Protein 6MWD (pdb70)

Radius of gyration: 25.95 Å; Cα contacts (8 Å, |Δi|>4): 154; chains: 1; bounding box: 56×49×72 Å

B-factor: mean 91.63, std 30.52, range [30.0, 208.29]

Nearest PDB structures (foldseek):
  6mwg-assembly1_B  TM=1.003E+00  e=2.400E-28  Aliarcobacter butzleri RM4018
  6mwd-assembly1_B  TM=1.004E+00  e=4.257E-28  Aliarcobacter butzleri RM4018
  5vb2-assembly1_A  TM=9.986E-01  e=3.286E-26  Aliarcobacter butzleri
  8diz-assembly1_A  TM=9.932E-01  e=4.951E-24  Aliarcobacter butzleri RM4018
  8ha2-assembly1_A  TM=9.863E-01  e=4.456E-23  Aliarcobacter butzleri

Structure (mmCIF, N/CA/C/O backbone):
data_6MWD
#
_entry.id   6MWD
#
_cell.length_a   124.495
_cell.length_b   124.495
_cell.length_c   189.669
_cell.angle_alpha   90.00
_cell.angle_beta   90.00
_cell.angle_gamma   90.00
#
_symmetry.space_group_name_H-M   'I 4 2 2'
#
loop_
_entity.id
_entity.type
_entity.pdbx_description
1 polymer 'Ion transport protein'
2 non-polymer 1,2-DIMYRISTOYL-SN-GLYCERO-3-PHOSPHOCHOLINE
3 non-polymer 'ACETATE ION'
4 non-polymer 'SULFATE ION'
5 non-polymer 3-[(3-CHOLAMIDOPROPYL)DIMETHYLAMMONIO]-1-PROPANESULFONATE
6 water water
#
loop_
_atom_site.group_PDB
_atom_site.id
_atom_site.type_symbol
_atom_site.label_atom_id
_atom_site.label_alt_id
_atom_site.label_comp_id
_atom_site.label_asym_id
_atom_site.label_entity_id
_atom_site.label_seq_id
_atom_site.pdbx_PDB_ins_code
_atom_site.Cartn_x
_atom_site.Cartn_y
_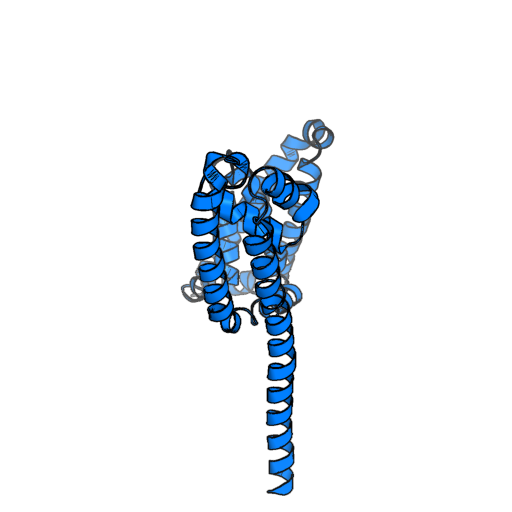atom_site.Cartn_z
_atom_site.occupancy
_atom_site.B_iso_or_equiv
_atom_site.auth_seq_id
_atom_site.auth_comp_id
_atom_site.auth_asym_id
_atom_site.auth_atom_id
_atom_site.pdbx_PDB_model_num
ATOM 1 N N . SER A 1 17 ? -87.755 -12.944 -48.134 1.00 179.04 1999 SER B N 1
ATOM 2 C CA . SER A 1 17 ? -87.430 -14.347 -47.902 1.00 164.36 1999 SER B CA 1
ATOM 3 C C . SER A 1 17 ? -88.689 -15.202 -47.820 1.00 158.08 1999 SER B C 1
ATOM 4 O O . SER A 1 17 ? -88.622 -16.388 -47.503 1.00 150.38 1999 SER B O 1
ATOM 7 N N . HIS A 1 18 ? -89.842 -14.587 -48.092 1.00 164.86 2000 HIS B N 1
ATOM 8 C CA . HIS A 1 18 ? -91.086 -15.345 -48.182 1.00 154.77 2000 HIS B CA 1
ATOM 9 C C . HIS A 1 18 ? -91.126 -16.173 -49.463 1.00 143.70 2000 HIS B C 1
ATOM 10 O O . HIS A 1 18 ? -91.169 -17.409 -49.424 1.00 133.13 2000 HIS B O 1
ATOM 17 N N . MET A 1 19 ? -91.118 -15.499 -50.616 1.00 138.63 2001 MET B N 1
ATOM 18 C CA . MET A 1 19 ? -91.106 -16.210 -51.888 1.00 135.56 2001 MET B CA 1
ATOM 19 C C . MET A 1 19 ? -90.027 -17.281 -51.914 1.00 128.01 2001 MET B C 1
ATOM 20 O O . MET A 1 19 ? -90.197 -18.325 -52.556 1.00 116.21 2001 MET B O 1
ATOM 22 N N . TYR A 1 20 ? -88.916 -17.049 -51.214 1.00 126.41 2002 TYR B N 1
ATOM 23 C CA . TYR A 1 20 ? -87.865 -18.057 -51.142 1.00 111.15 2002 TYR B CA 1
ATOM 24 C C . TYR A 1 20 ? -88.393 -19.352 -50.542 1.00 110.98 2002 TYR B C 1
ATOM 25 O O . TYR A 1 20 ? -88.293 -20.421 -51.153 1.00 117.63 2002 TYR B O 1
ATOM 34 N N . LEU A 1 21 ? -88.957 -19.279 -49.335 1.00 111.44 2003 LEU B N 1
ATOM 35 C CA . LEU A 1 21 ? -89.543 -20.478 -48.752 1.00 108.45 2003 LEU B CA 1
ATOM 36 C C . LEU A 1 21 ? -90.664 -21.015 -49.626 1.00 108.42 2003 LEU B C 1
ATOM 37 O O . LEU A 1 21 ? -90.880 -22.232 -49.687 1.00 107.85 2003 LEU B O 1
ATOM 42 N N . ARG A 1 22 ? -91.333 -20.122 -50.317 1.00 106.82 2004 ARG B N 1
ATOM 43 C CA . ARG A 1 22 ? -92.403 -20.597 -51.127 1.00 103.55 2004 ARG B CA 1
ATOM 44 C C . ARG A 1 22 ? -91.847 -21.487 -52.189 1.00 95.76 2004 ARG B C 1
ATOM 45 O O . ARG A 1 22 ? -92.293 -22.599 -52.352 1.00 106.15 2004 ARG B O 1
ATOM 47 N N . ILE A 1 23 ? -90.818 -21.019 -52.869 1.00 98.09 2005 ILE B N 1
ATOM 48 C CA . ILE A 1 23 ? -90.252 -21.823 -53.923 1.00 109.52 2005 ILE B CA 1
ATOM 49 C C . ILE A 1 23 ? -89.568 -23.053 -53.399 1.00 104.09 2005 ILE B C 1
ATOM 50 O O . ILE A 1 23 ? -89.749 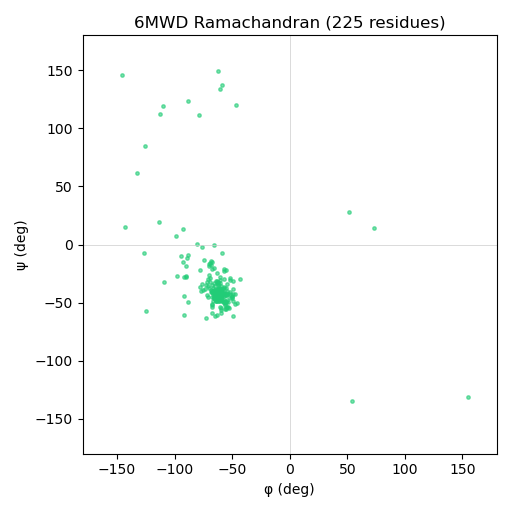-24.124 -53.926 1.00 104.50 2005 ILE B O 1
ATOM 55 N N . THR A 1 24 ? -88.881 -22.894 -52.288 1.00 98.16 2006 THR B N 1
ATOM 56 C CA . THR A 1 24 ? -88.137 -23.955 -51.702 1.00 96.53 2006 THR B CA 1
ATOM 57 C C . THR A 1 24 ? -89.041 -25.070 -51.359 1.00 100.85 2006 THR B C 1
ATOM 58 O O . THR A 1 24 ? -88.692 -26.208 -51.496 1.00 90.99 2006 THR B O 1
ATOM 62 N N . ASN A 1 25 ? -90.219 -24.759 -50.895 1.00 86.73 2007 ASN B N 1
ATOM 63 C CA . ASN A 1 25 ? -91.118 -25.854 -50.554 1.00 94.03 2007 ASN B CA 1
ATOM 64 C C . ASN A 1 25 ? -91.593 -26.597 -51.790 1.00 101.91 2007 ASN B C 1
ATOM 65 O O . ASN A 1 25 ? -91.835 -27.808 -51.726 1.00 95.18 2007 ASN B O 1
ATOM 70 N N . ILE A 1 26 ? -91.732 -25.893 -52.912 1.00 108.17 2008 ILE B N 1
ATOM 71 C CA . ILE A 1 26 ? -91.956 -26.562 -54.190 1.00 109.77 2008 ILE B CA 1
ATOM 72 C C . ILE A 1 26 ? -90.736 -27.392 -54.573 1.00 99.77 2008 ILE B C 1
ATOM 73 O O . ILE A 1 26 ? -90.809 -28.620 -54.697 1.00 91.75 2008 ILE B O 1
ATOM 78 N N . VAL A 1 27 ? -89.592 -26.726 -54.750 1.00 96.57 2009 VAL B N 1
ATOM 79 C CA . VAL A 1 27 ? -88.386 -27.389 -55.246 1.00 101.42 2009 VAL B CA 1
ATOM 80 C C . VAL A 1 27 ? -88.023 -28.602 -54.404 1.00 98.40 2009 VAL B C 1
ATOM 81 O O . VAL A 1 27 ? -87.503 -29.593 -54.925 1.00 92.25 2009 VAL B O 1
ATOM 85 N N . GLU A 1 28 ? -88.286 -28.553 -53.103 1.00 96.34 2010 GLU B N 1
ATOM 86 C CA . GLU A 1 28 ? -87.974 -29.664 -52.218 1.00 92.36 2010 GLU B CA 1
ATOM 87 C C . GLU A 1 28 ? -89.111 -30.668 -52.104 1.00 88.70 2010 GLU B C 1
ATOM 88 O O . GLU A 1 28 ? -88.906 -31.758 -51.562 1.00 88.49 2010 GLU B O 1
ATOM 94 N N . SER A 1 29 ? -90.296 -30.330 -52.596 1.00 91.40 2011 SER B N 1
ATOM 95 C CA . SER A 1 29 ? -91.444 -31.203 -52.423 1.00 92.94 2011 SER B CA 1
ATOM 96 C C . SER A 1 29 ? -91.214 -32.543 -53.108 1.00 95.94 2011 SER B C 1
ATOM 97 O O . SER A 1 29 ? -90.513 -32.646 -54.120 1.00 93.13 2011 SER B O 1
ATOM 100 N N . SER A 1 30 ? -91.813 -33.579 -52.527 1.00 93.40 2012 SER B N 1
ATOM 101 C CA . SER A 1 30 ? -91.827 -34.888 -53.158 1.00 87.96 2012 SER B CA 1
ATOM 102 C C . SER A 1 30 ? -92.398 -34.797 -54.564 1.00 99.14 2012 SER B C 1
ATOM 103 O O . SER A 1 30 ? -91.861 -35.388 -55.508 1.00 99.20 2012 SER B O 1
ATOM 106 N N . PHE A 1 31 ? -93.488 -34.044 -54.724 1.00 108.22 2013 PHE B N 1
ATOM 107 C CA . PHE A 1 31 ? -94.157 -33.984 -56.016 1.00 102.45 2013 PHE B CA 1
ATOM 108 C C . PHE A 1 31 ? -93.227 -33.449 -57.099 1.00 98.95 2013 PHE B C 1
ATOM 109 O O . PHE A 1 31 ? -93.176 -33.989 -58.209 1.00 105.86 2013 PHE B O 1
ATOM 111 N N . PHE A 1 32 ? -92.492 -32.381 -56.795 1.00 91.59 2014 PHE B N 1
ATOM 112 C CA . PHE A 1 32 ? -91.626 -31.755 -57.783 1.00 87.49 2014 PHE B CA 1
ATOM 113 C C . PHE A 1 32 ? -90.637 -32.763 -58.349 1.00 92.31 2014 PHE B C 1
ATOM 114 O O . PHE A 1 32 ? -90.572 -32.981 -59.565 1.00 93.70 2014 PHE B O 1
ATOM 122 N N . THR A 1 33 ? -89.870 -33.408 -57.472 1.00 89.36 2015 THR B N 1
ATOM 123 C CA . THR A 1 33 ? -88.938 -34.424 -57.935 1.00 94.79 2015 THR B CA 1
ATOM 124 C C . THR A 1 33 ? -89.658 -35.496 -58.738 1.00 92.74 2015 THR B C 1
ATOM 125 O O . THR A 1 33 ? -89.161 -35.944 -59.780 1.00 89.62 2015 THR B O 1
ATOM 129 N N . LYS A 1 34 ? -90.838 -35.913 -58.276 1.00 91.81 2016 LYS B N 1
ATOM 130 C CA . LYS A 1 34 ? -91.573 -36.954 -58.987 1.00 93.73 2016 LYS B CA 1
ATOM 131 C C . LYS A 1 34 ? -91.961 -36.485 -60.382 1.00 86.44 2016 LYS B C 1
ATOM 132 O O . LYS A 1 34 ? -91.799 -37.223 -61.361 1.00 86.16 2016 LYS B O 1
ATOM 134 N N . PHE A 1 35 ? -92.460 -35.253 -60.493 1.00 81.41 2017 PHE B N 1
ATOM 135 C CA . PHE A 1 35 ? -92.774 -34.686 -61.800 1.00 88.76 2017 PHE B CA 1
ATOM 136 C C . PHE A 1 35 ? -91.566 -34.742 -62.728 1.00 90.74 2017 PHE B C 1
ATOM 137 O O . PHE A 1 35 ? -91.644 -35.267 -63.844 1.00 84.88 2017 PHE B O 1
ATOM 145 N N . ILE A 1 36 ? -90.437 -34.199 -62.275 1.00 84.26 2018 ILE B N 1
ATOM 146 C CA . ILE A 1 36 ? -89.243 -34.148 -63.109 1.00 81.18 2018 ILE B CA 1
ATOM 147 C C . ILE A 1 36 ? -88.883 -35.545 -63.601 1.00 84.11 2018 ILE B C 1
ATOM 148 O O . ILE A 1 36 ? -88.658 -35.766 -64.803 1.00 74.06 2018 ILE B O 1
ATOM 153 N N . ILE A 1 37 ? -88.842 -36.510 -62.681 1.00 79.67 2019 ILE B N 1
ATOM 154 C CA . ILE A 1 37 ? -88.569 -37.891 -63.066 1.00 81.72 2019 ILE B CA 1
ATOM 155 C C . ILE A 1 37 ? -89.568 -38.353 -64.115 1.00 84.40 2019 ILE B C 1
ATOM 156 O O . ILE A 1 37 ? -89.200 -38.939 -65.142 1.00 80.25 2019 ILE B O 1
ATOM 161 N N . TYR A 1 38 ? -90.852 -38.107 -63.858 1.00 80.58 2020 TYR B N 1
ATOM 162 C CA . TYR A 1 38 ? -91.890 -38.439 -64.823 1.00 78.50 2020 TYR B CA 1
ATOM 163 C C . TYR A 1 38 ? -91.539 -37.897 -66.204 1.00 82.86 2020 TYR B C 1
ATOM 164 O O . TYR A 1 38 ? -91.651 -38.605 -67.211 1.00 84.76 2020 TYR B O 1
ATOM 173 N N . LEU A 1 39 ? -91.078 -36.647 -66.265 1.00 82.95 2021 LEU B N 1
ATOM 174 C CA . LEU A 1 39 ? -90.659 -36.086 -67.542 1.00 83.41 2021 LEU B CA 1
ATOM 175 C C . LEU A 1 39 ? -89.454 -36.836 -68.093 1.00 89.78 2021 LEU B C 1
ATOM 176 O O . LEU A 1 39 ? -89.435 -37.218 -69.267 1.00 88.65 2021 LEU B O 1
ATOM 181 N N . ILE A 1 40 ? -88.428 -37.053 -67.264 1.00 83.72 2022 ILE B N 1
ATOM 182 C CA . ILE A 1 40 ? -87.258 -37.802 -67.711 1.00 83.91 2022 ILE B CA 1
ATOM 183 C C . ILE A 1 40 ? -87.697 -39.083 -68.420 1.00 83.54 2022 ILE B C 1
ATOM 184 O O . ILE A 1 40 ? -87.281 -39.367 -69.543 1.00 78.89 2022 ILE B O 1
ATOM 189 N N . VAL A 1 41 ? -88.559 -39.859 -67.768 1.00 87.18 2023 VAL B N 1
ATOM 190 C CA . VAL A 1 41 ? -89.003 -41.117 -68.360 1.00 88.46 2023 VAL B CA 1
ATOM 191 C C . VAL A 1 41 ? -89.797 -40.853 -69.631 1.00 91.48 2023 VAL B C 1
ATOM 192 O O . VAL A 1 41 ? -89.561 -41.486 -70.669 1.00 86.62 2023 VAL B O 1
ATOM 196 N N . LEU A 1 42 ? -90.735 -39.904 -69.584 1.00 82.46 2024 LEU B N 1
ATOM 197 C CA . LEU A 1 42 ? -91.473 -39.536 -70.785 1.00 89.53 2024 LEU B CA 1
ATOM 198 C C . LEU A 1 42 ? -90.526 -39.194 -71.931 1.00 88.05 2024 LEU B C 1
ATOM 199 O O . LEU A 1 42 ? -90.620 -39.757 -73.026 1.00 78.67 2024 LEU B O 1
ATOM 204 N N . ASN A 1 43 ? -89.607 -38.258 -71.690 1.00 82.56 2025 ASN B N 1
ATOM 205 C CA . ASN A 1 43 ? -88.697 -37.829 -72.741 1.00 82.34 2025 ASN B CA 1
ATOM 206 C C . ASN A 1 43 ? -87.809 -38.975 -73.195 1.00 85.25 2025 ASN B C 1
ATOM 207 O O . ASN A 1 43 ? -87.452 -39.059 -74.379 1.00 84.80 2025 ASN B O 1
ATOM 212 N N . GLY A 1 44 ? -87.453 -39.871 -72.279 1.00 77.63 2026 GLY B N 1
ATOM 213 C CA . GLY A 1 44 ? -86.672 -41.030 -72.672 1.00 76.16 2026 GLY B CA 1
ATOM 214 C C . GLY A 1 44 ? -87.408 -41.891 -73.679 1.00 75.94 2026 GLY B C 1
ATOM 215 O O . GLY A 1 44 ? -86.829 -42.343 -74.671 1.00 70.44 2026 GLY B O 1
ATOM 216 N N . ILE A 1 45 ? -88.694 -42.135 -73.440 1.00 71.00 2027 ILE B N 1
ATOM 217 C CA . ILE A 1 45 ? -89.481 -42.854 -74.433 1.00 80.27 2027 ILE B CA 1
ATOM 218 C C . ILE A 1 45 ? -89.479 -42.085 -75.745 1.00 86.91 2027 ILE B C 1
ATOM 219 O O . ILE A 1 45 ? -89.220 -42.638 -76.821 1.00 87.90 2027 ILE B O 1
ATOM 224 N N . THR A 1 46 ? -89.738 -40.786 -75.662 1.00 82.16 2028 THR B N 1
ATOM 225 C CA . THR A 1 46 ? -89.768 -39.939 -76.844 1.00 78.32 2028 THR B CA 1
ATOM 226 C C . THR A 1 46 ? -88.486 -40.050 -77.664 1.00 74.44 2028 THR B C 1
ATOM 227 O O . THR A 1 46 ? -88.527 -40.103 -78.896 1.00 73.06 2028 THR B O 1
ATOM 231 N N . MET A 1 47 ? -87.335 -40.067 -77.005 1.00 74.55 2029 MET B N 1
ATOM 232 C CA . MET A 1 47 ? -86.096 -40.079 -77.765 1.00 73.52 2029 MET B CA 1
ATOM 233 C C . MET A 1 47 ? -85.868 -41.427 -78.439 1.00 77.77 2029 MET B C 1
ATOM 234 O O . MET A 1 47 ? -85.293 -41.483 -79.535 1.00 80.60 2029 MET B O 1
ATOM 239 N N . GLY A 1 48 ? -86.328 -42.512 -77.820 1.00 70.32 2030 GLY B N 1
ATOM 240 C CA . GLY A 1 48 ? -86.372 -43.790 -78.501 1.00 77.11 2030 GLY B CA 1
ATOM 241 C C . GLY A 1 48 ? -87.257 -43.716 -79.732 1.00 75.29 2030 GLY B C 1
ATOM 242 O O . GLY A 1 48 ? -86.829 -44.036 -80.841 1.00 80.61 2030 GLY B O 1
ATOM 243 N N . LEU A 1 49 ? -88.494 -43.262 -79.546 1.00 76.90 2031 LEU B N 1
ATOM 244 C CA . LEU A 1 49 ? -89.423 -43.167 -80.664 1.00 74.43 2031 LEU B CA 1
ATOM 245 C C . LEU A 1 49 ? -88.859 -42.314 -81.798 1.00 75.40 2031 LEU B C 1
ATOM 246 O O . LEU A 1 49 ? -88.959 -42.693 -82.968 1.00 75.40 2031 LEU B O 1
ATOM 251 N N . GLU A 1 50 ? -88.247 -41.169 -81.478 1.00 77.27 2032 GLU B N 1
ATOM 252 C CA . GLU A 1 50 ? -87.671 -40.325 -82.522 1.00 77.51 2032 GLU B CA 1
ATOM 253 C C . GLU A 1 50 ? -86.613 -41.047 -83.331 1.00 78.51 2032 GLU B C 1
ATOM 254 O O . GLU A 1 50 ? -86.113 -40.492 -84.315 1.00 76.97 2032 GLU B O 1
ATOM 260 N N . THR A 1 51 ? -86.246 -42.251 -82.925 1.00 76.47 2033 THR B N 1
ATOM 261 C CA . THR A 1 51 ? -85.239 -43.001 -83.647 1.00 60.31 2033 THR B CA 1
ATOM 262 C C . THR A 1 51 ? -85.814 -43.625 -84.907 1.00 67.35 2033 THR B C 1
ATOM 263 O O . THR A 1 51 ? -85.068 -43.933 -85.840 1.00 65.83 2033 THR B O 1
ATOM 267 N N . SER A 1 52 ? -87.127 -43.804 -84.957 1.00 73.90 2034 SER B N 1
ATOM 268 C CA . SER A 1 52 ? -87.774 -44.409 -86.107 1.00 75.15 2034 SER B CA 1
ATOM 269 C C . SER A 1 52 ? -88.116 -43.321 -87.118 1.00 81.25 2034 SER B C 1
ATOM 270 O O . SER A 1 52 ? -88.820 -42.358 -86.783 1.00 81.42 2034 SER B O 1
ATOM 273 N N . LYS A 1 53 ? -87.615 -43.470 -88.353 1.00 80.66 2035 LYS B N 1
ATOM 274 C CA . LYS A 1 53 ? -88.018 -42.550 -89.414 1.00 87.77 2035 LYS B CA 1
ATOM 275 C C . LYS A 1 53 ? -89.521 -42.613 -89.635 1.00 82.39 2035 LYS B C 1
ATOM 276 O O . LYS A 1 53 ? -90.178 -41.578 -89.777 1.00 85.52 2035 LYS B O 1
ATOM 278 N N . THR A 1 54 ? -90.084 -43.822 -89.651 1.00 84.44 2036 THR B N 1
ATOM 279 C CA . THR A 1 54 ? -91.533 -43.966 -89.697 1.00 93.53 2036 THR B CA 1
ATOM 280 C C . THR A 1 54 ? -92.181 -43.089 -88.637 1.00 92.67 2036 THR B C 1
ATOM 281 O O . THR A 1 54 ? -92.943 -42.166 -88.947 1.00 94.16 2036 THR B O 1
ATOM 285 N N . PHE A 1 55 ? -91.863 -43.352 -87.369 1.00 92.21 2037 PHE B N 1
ATOM 286 C CA . PHE A 1 55 ? -92.498 -42.592 -86.302 1.00 93.67 2037 PHE B CA 1
ATOM 287 C C . PHE A 1 55 ? -92.364 -41.094 -86.538 1.00 93.37 2037 PHE B C 1
ATOM 288 O O . PHE A 1 55 ? -93.325 -40.339 -86.353 1.00 96.44 2037 PHE B O 1
ATOM 296 N N . MET A 1 56 ? -91.182 -40.645 -86.959 1.00 88.92 2038 MET B N 1
ATOM 297 C CA . MET A 1 56 ? -90.978 -39.212 -87.139 1.00 88.08 2038 MET B CA 1
ATOM 298 C C . MET A 1 56 ? -91.853 -38.661 -88.253 1.00 101.00 2038 MET B C 1
ATOM 299 O O . MET A 1 56 ? -92.483 -37.610 -88.089 1.00 107.25 2038 MET B O 1
ATOM 304 N N . GLN A 1 57 ? -91.899 -39.350 -89.396 1.00 100.85 2039 GLN B N 1
ATOM 305 C CA . GLN A 1 57 ? -92.765 -38.911 -90.483 1.00 110.34 2039 GLN B CA 1
ATOM 306 C C . GLN A 1 57 ? -94.175 -38.641 -89.977 1.00 119.86 2039 GLN B C 1
ATOM 307 O O . GLN A 1 57 ? -94.815 -37.664 -90.382 1.00 111.05 2039 GLN B O 1
ATOM 309 N N . SER A 1 58 ? -94.679 -39.435 -89.057 1.00 124.65 2040 SER B N 1
ATOM 310 C CA . SER A 1 58 ? -96.008 -39.116 -88.583 1.00 122.76 2040 SER B CA 1
ATOM 311 C C . SER A 1 58 ? -96.067 -38.155 -87.409 1.00 122.19 2040 SER B C 1
ATOM 312 O O . SER A 1 58 ? -96.758 -37.165 -87.464 1.00 127.06 2040 SER B O 1
ATOM 315 N N . PHE A 1 59 ? -95.292 -38.406 -86.372 1.00 119.29 2041 PHE B N 1
ATOM 316 C CA . PHE A 1 59 ? -95.371 -37.589 -85.188 1.00 108.99 2041 PHE B CA 1
ATOM 317 C C . PHE A 1 59 ? -94.207 -36.752 -84.829 1.00 95.22 2041 PHE B C 1
ATOM 318 O O . PHE A 1 59 ? -94.125 -36.286 -83.725 1.00 104.78 2041 PHE B O 1
ATOM 326 N N . GLY A 1 60 ? -93.336 -36.495 -85.772 1.00 96.04 2042 GLY B N 1
ATOM 327 C CA . GLY A 1 60 ? -92.153 -35.738 -85.471 1.00 91.55 2042 GLY B CA 1
ATOM 328 C C . GLY A 1 60 ? -92.436 -34.364 -84.956 1.00 102.16 2042 GLY B C 1
ATOM 329 O O . GLY A 1 60 ? -91.781 -33.917 -84.041 1.00 113.62 2042 GLY B O 1
ATOM 330 N N . VAL A 1 61 ? -93.421 -33.690 -85.519 1.00 108.45 2043 VAL B N 1
ATOM 331 C CA . VAL A 1 61 ? -93.707 -32.350 -85.086 1.00 116.47 2043 VAL B CA 1
ATOM 332 C C . VAL A 1 61 ? -94.090 -32.316 -83.628 1.00 121.87 2043 VAL B C 1
ATOM 333 O O . VAL A 1 61 ? -93.530 -31.554 -82.872 1.00 112.99 2043 VAL B O 1
ATOM 335 N N . TYR A 1 62 ? -94.962 -33.212 -83.212 1.00 123.57 2044 TYR B N 1
ATOM 336 C CA . TYR A 1 62 ? -95.395 -33.204 -81.839 1.00 123.20 2044 TYR B CA 1
ATOM 337 C C . TYR A 1 62 ? -94.243 -33.466 -80.907 1.00 118.25 2044 TYR B C 1
ATOM 338 O O . TYR A 1 62 ? -94.028 -32.760 -79.948 1.00 121.89 2044 TYR B O 1
ATOM 340 N N . THR A 1 63 ? -93.433 -34.433 -81.255 1.00 116.43 2045 THR B N 1
ATOM 341 C CA . THR A 1 63 ? -92.319 -34.795 -80.432 1.00 116.39 2045 THR B CA 1
ATOM 342 C C . THR A 1 63 ? -91.314 -33.680 -80.299 1.00 105.73 2045 THR B C 1
ATOM 343 O O . THR A 1 63 ? -90.760 -33.468 -79.239 1.00 100.44 2045 THR B O 1
ATOM 347 N N . THR A 1 64 ? -91.071 -32.964 -81.376 1.00 103.82 2046 THR B N 1
ATOM 348 C CA . THR A 1 64 ? -90.091 -31.898 -81.318 1.00 107.98 2046 THR B CA 1
ATOM 349 C C . THR A 1 64 ? -90.541 -30.847 -80.314 1.00 113.34 2046 THR B C 1
ATOM 350 O O . THR A 1 64 ? -89.744 -30.302 -79.583 1.00 118.52 2046 THR B O 1
ATOM 354 N N . LEU A 1 65 ? -91.824 -30.547 -80.297 1.00 112.33 2047 LEU B N 1
ATOM 355 C CA . LEU A 1 65 ? -92.360 -29.607 -79.324 1.00 117.84 2047 LEU B CA 1
ATOM 356 C C . LEU A 1 65 ? -92.275 -30.179 -77.917 1.00 122.88 2047 LEU B C 1
ATOM 357 O O . LEU A 1 65 ? -91.938 -29.460 -76.968 1.00 134.48 2047 LEU B O 1
ATOM 359 N N . PHE A 1 66 ? -92.570 -31.472 -77.758 1.00 116.18 2048 PHE B N 1
ATOM 360 C CA . PHE A 1 66 ? -92.464 -32.066 -76.432 1.00 109.35 2048 PHE B CA 1
ATOM 361 C C . PHE A 1 66 ? -91.042 -31.952 -75.909 1.00 105.78 2048 PHE B C 1
ATOM 362 O O . PHE A 1 66 ? -90.827 -31.704 -74.716 1.00 108.75 2048 PHE B O 1
ATOM 370 N N . ASN A 1 67 ? -90.055 -32.116 -76.788 1.00 102.12 2049 ASN B N 1
ATOM 371 C CA . ASN A 1 67 ? -88.673 -31.907 -76.374 1.00 98.44 2049 ASN B CA 1
ATOM 372 C C . ASN A 1 67 ? -88.459 -30.472 -75.918 1.00 101.31 2049 ASN B C 1
ATOM 373 O O . ASN A 1 67 ? -87.888 -30.222 -74.851 1.00 105.85 2049 ASN B O 1
ATOM 378 N N . GLN A 1 68 ? -88.916 -29.512 -76.718 1.00 97.84 2050 GLN B N 1
ATOM 379 C CA . GLN A 1 68 ? -88.768 -28.118 -76.328 1.00 103.06 2050 GLN B CA 1
ATOM 380 C C . GLN A 1 68 ? -89.420 -27.862 -74.974 1.00 98.99 2050 GLN B C 1
ATOM 381 O O . GLN A 1 68 ? -88.836 -27.197 -74.111 1.00 97.82 2050 GLN B O 1
ATOM 383 N N . ILE A 1 69 ? -90.625 -28.394 -74.766 1.00 108.86 2051 ILE B N 1
ATOM 384 C CA . ILE A 1 69 ? -91.315 -28.204 -73.492 1.00 106.90 2051 ILE B CA 1
ATOM 385 C C . ILE A 1 69 ? -90.475 -28.763 -72.354 1.00 104.85 2051 ILE B C 1
ATOM 386 O O . ILE A 1 69 ? -90.112 -28.049 -71.412 1.00 112.54 2051 ILE B O 1
ATOM 391 N N . VAL A 1 70 ? -90.162 -30.056 -72.425 1.00 97.70 2052 VAL B N 1
ATOM 392 C CA . VAL A 1 70 ? -89.346 -30.687 -71.393 1.00 98.08 2052 VAL B CA 1
ATOM 393 C C . VAL A 1 70 ? -88.091 -29.871 -71.131 1.00 96.27 2052 VAL B C 1
ATOM 394 O O . VAL A 1 70 ? -87.701 -29.651 -69.980 1.00 99.66 2052 VAL B O 1
ATOM 398 N N . ILE A 1 71 ? -87.438 -29.410 -72.193 1.00 94.26 2053 ILE B N 1
ATOM 399 C CA . ILE A 1 71 ? -86.186 -28.690 -72.007 1.00 95.76 2053 ILE B CA 1
ATOM 400 C C . ILE A 1 71 ? -86.435 -27.360 -71.318 1.00 94.97 2053 ILE B C 1
ATOM 401 O O . ILE A 1 71 ? -85.601 -26.889 -70.534 1.00 96.18 2053 ILE B O 1
ATOM 406 N N . THR A 1 72 ? -87.572 -26.727 -71.605 1.00 93.45 2054 THR B N 1
ATOM 407 C CA . THR A 1 72 ? -87.935 -25.500 -70.916 1.00 98.58 2054 THR B CA 1
ATOM 408 C C . THR A 1 72 ? -88.207 -25.770 -69.446 1.00 102.95 2054 THR B C 1
ATOM 409 O O . THR A 1 72 ? -87.693 -25.070 -68.565 1.00 101.18 2054 THR B O 1
ATOM 413 N N . ILE A 1 73 ? -89.016 -26.791 -69.166 1.00 99.36 2055 ILE B N 1
ATOM 414 C CA . ILE A 1 73 ? -89.293 -27.151 -67.784 1.00 98.42 2055 ILE B CA 1
ATOM 415 C C . ILE A 1 73 ? -87.994 -27.433 -67.046 1.00 95.43 2055 ILE B C 1
ATOM 416 O O . ILE A 1 73 ? -87.804 -26.991 -65.909 1.00 101.41 2055 ILE B O 1
ATOM 421 N N . PHE A 1 74 ? -87.062 -28.144 -67.687 1.00 83.27 2056 PHE B N 1
ATOM 422 C CA . PHE A 1 74 ? -85.805 -28.447 -67.003 1.00 87.65 2056 PHE B CA 1
ATOM 423 C C . PHE A 1 74 ? -85.000 -27.181 -66.755 1.00 90.23 2056 PHE B C 1
ATOM 424 O O . PHE A 1 74 ? -84.440 -26.994 -65.668 1.00 93.35 2056 PHE B O 1
ATOM 432 N N . THR A 1 75 ? -84.938 -26.294 -67.742 1.00 89.83 2057 THR B N 1
ATOM 433 C CA . THR A 1 75 ? -84.277 -25.018 -67.518 1.00 91.44 2057 THR B CA 1
ATOM 434 C C . THR A 1 75 ? -84.893 -24.307 -66.325 1.00 95.70 2057 THR B C 1
ATOM 435 O O . THR A 1 75 ? -84.185 -23.859 -65.415 1.00 94.77 2057 THR B O 1
ATOM 439 N N . ILE A 1 76 ? -86.223 -24.207 -66.308 1.00 102.12 2058 ILE B N 1
ATOM 440 C CA . ILE A 1 76 ? -86.912 -23.593 -65.177 1.00 102.40 2058 ILE B CA 1
ATOM 441 C C . ILE A 1 76 ? -86.526 -24.292 -63.884 1.00 100.07 2058 ILE B C 1
ATOM 442 O O . ILE A 1 76 ? -86.269 -23.648 -62.860 1.00 98.10 2058 ILE B O 1
ATOM 447 N N . GLU A 1 77 ? -86.482 -25.622 -63.910 1.00 92.93 2059 GLU B N 1
ATOM 448 C CA . GLU A 1 77 ? -86.175 -26.376 -62.703 1.00 94.27 2059 GLU B CA 1
ATOM 449 C C . GLU A 1 77 ? -84.767 -26.066 -62.213 1.00 91.33 2059 GLU B C 1
ATOM 450 O O . GLU A 1 77 ? -84.542 -25.852 -61.017 1.00 93.79 2059 GLU B O 1
AT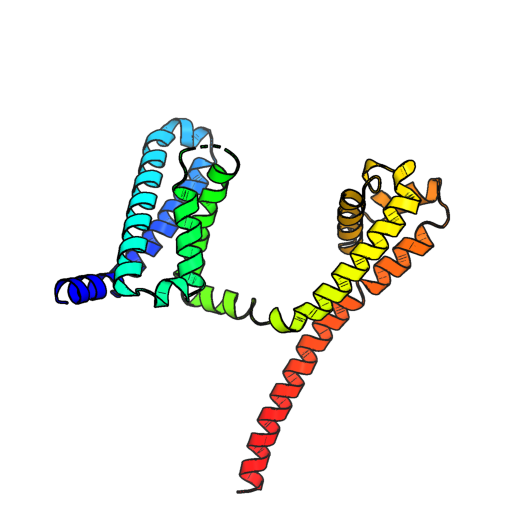OM 456 N N . ILE A 1 78 ? -83.802 -26.051 -63.129 1.00 82.96 2060 ILE B N 1
ATOM 457 C CA . ILE A 1 78 ? -82.428 -25.705 -62.774 1.00 80.36 2060 ILE B CA 1
ATOM 458 C C . ILE A 1 78 ? -82.385 -24.318 -62.154 1.00 87.06 2060 ILE B C 1
ATOM 459 O O . ILE A 1 78 ? -81.753 -24.093 -61.113 1.00 88.47 2060 ILE B O 1
ATOM 464 N N . ILE A 1 79 ? -83.065 -23.364 -62.786 1.00 85.55 2061 ILE B N 1
ATOM 465 C CA . ILE A 1 79 ? -83.078 -22.000 -62.273 1.00 90.02 2061 ILE B CA 1
ATOM 466 C C . ILE A 1 79 ? -83.628 -21.976 -60.854 1.00 96.78 2061 ILE B C 1
ATOM 467 O O . ILE A 1 79 ? -83.040 -21.375 -59.947 1.00 90.35 2061 ILE B O 1
ATOM 472 N N . LEU A 1 80 ? -84.762 -22.637 -60.635 1.00 104.23 2062 LEU B N 1
ATOM 473 C CA . LEU A 1 80 ? -85.315 -22.680 -59.291 1.00 108.33 2062 LEU B CA 1
ATOM 474 C C . LEU A 1 80 ? -84.344 -23.351 -58.333 1.00 105.12 2062 LEU B C 1
ATOM 475 O O . LEU A 1 80 ? -84.096 -22.845 -57.233 1.00 99.23 2062 LEU B O 1
ATOM 480 N N . ARG A 1 81 ? -83.761 -24.480 -58.744 1.00 99.90 2063 ARG B N 1
ATOM 481 C CA . ARG A 1 81 ? -82.861 -25.200 -57.851 1.00 93.22 2063 ARG B CA 1
ATOM 482 C C . ARG A 1 81 ? -81.639 -24.365 -57.498 1.00 89.85 2063 ARG B C 1
ATOM 483 O O . ARG A 1 81 ? -81.106 -24.477 -56.387 1.00 81.53 2063 ARG B O 1
ATOM 491 N N . ILE A 1 82 ? -81.190 -23.508 -58.413 1.00 82.62 2064 ILE B N 1
ATOM 492 C CA . ILE A 1 82 ? -80.079 -22.628 -58.077 1.00 95.54 2064 ILE B CA 1
ATOM 493 C C . ILE A 1 82 ? -80.524 -21.557 -57.092 1.00 104.54 2064 ILE B C 1
ATOM 494 O O . ILE A 1 82 ? -79.831 -21.276 -56.107 1.00 101.46 2064 ILE B O 1
ATOM 499 N N . TYR A 1 83 ? -81.681 -20.940 -57.336 1.00 101.07 2065 TYR B N 1
ATOM 500 C CA . TYR A 1 83 ? -82.175 -19.939 -56.398 1.00 107.65 2065 TYR B CA 1
ATOM 501 C C . TYR A 1 83 ? -82.351 -20.519 -55.002 1.00 108.09 2065 TYR B C 1
ATOM 502 O O . TYR A 1 83 ? -82.149 -19.813 -54.007 1.00 118.74 2065 TYR B O 1
ATOM 504 N N . VAL A 1 84 ? -82.863 -21.729 -54.930 1.00 103.04 2066 VAL B N 1
ATOM 505 C CA . VAL A 1 84 ? -82.991 -22.393 -53.667 1.00 97.89 2066 VAL B CA 1
ATOM 506 C C . VAL A 1 84 ? -81.700 -22.864 -53.044 1.00 99.83 2066 VAL B C 1
ATOM 507 O O . VAL A 1 84 ? -81.518 -22.743 -51.864 1.00 92.99 2066 VAL B O 1
ATOM 511 N N . HIS A 1 85 ? -80.811 -23.445 -53.832 1.00 101.71 2067 HIS B N 1
ATOM 512 C CA . HIS A 1 85 ? -79.582 -23.984 -53.274 1.00 89.87 2067 HIS B CA 1
ATOM 513 C C . HIS A 1 85 ? -78.429 -23.044 -53.280 1.00 90.37 2067 HIS B C 1
ATOM 514 O O . HIS A 1 85 ? -77.431 -23.295 -52.646 1.00 96.42 2067 HIS B O 1
ATOM 521 N N . ARG A 1 86 ? -78.552 -21.985 -54.048 1.00 96.38 2068 ARG B N 1
ATOM 522 C CA . ARG A 1 86 ? -77.524 -20.972 -54.129 1.00 101.28 2068 ARG B CA 1
ATOM 523 C C . ARG A 1 86 ? -76.155 -21.531 -54.469 1.00 99.54 2068 ARG B C 1
ATOM 524 O O . ARG A 1 86 ? -76.042 -22.362 -55.324 1.00 102.96 2068 ARG B O 1
ATOM 526 N N . ILE A 1 87 ? -75.125 -21.112 -53.776 1.00 109.26 2069 ILE B N 1
ATOM 527 C CA . ILE A 1 87 ? -73.806 -21.571 -54.108 1.00 103.52 2069 ILE B CA 1
ATOM 528 C C . ILE A 1 87 ? -73.656 -23.064 -53.960 1.00 107.07 2069 ILE B C 1
ATOM 529 O O . ILE A 1 87 ? -73.057 -23.709 -54.778 1.00 109.31 2069 ILE B O 1
ATOM 534 N N . SER A 1 88 ? -74.190 -23.610 -52.900 1.00 99.58 2070 SER B N 1
ATOM 535 C CA . SER A 1 88 ? -74.132 -25.053 -52.674 1.00 100.17 2070 SER B CA 1
ATOM 536 C C . SER A 1 88 ? -74.432 -25.845 -53.941 1.00 104.36 2070 SER B C 1
ATOM 537 O O . SER A 1 88 ? -73.936 -26.966 -54.104 1.00 110.00 2070 SER B O 1
ATOM 540 N N . PHE A 1 89 ? -75.254 -25.291 -54.835 1.00 98.74 2071 PHE B N 1
ATOM 541 C CA . PHE A 1 89 ? -75.630 -25.997 -56.059 1.00 102.06 2071 PHE B CA 1
ATOM 542 C C . PHE A 1 89 ? -74.405 -26.340 -56.898 1.00 100.27 2071 PHE B C 1
ATOM 543 O O . PHE A 1 89 ? -74.247 -27.479 -57.358 1.00 92.94 2071 PHE B O 1
ATOM 551 N N . PHE A 1 90 ? -73.534 -25.363 -57.121 1.00 98.43 2072 PHE B N 1
ATOM 552 C CA . PHE A 1 90 ? -72.381 -25.566 -57.983 1.00 107.51 2072 PHE B CA 1
ATOM 553 C C . PHE A 1 90 ? -71.239 -26.279 -57.282 1.00 112.39 2072 PHE B C 1
ATOM 554 O O . PHE A 1 90 ? -70.195 -26.503 -57.900 1.00 123.35 2072 PHE B O 1
ATOM 562 N N . LYS A 1 91 ? -71.409 -26.633 -56.014 1.00 107.41 2073 LYS B N 1
ATOM 563 C CA . LYS A 1 91 ? -70.474 -27.500 -55.319 1.00 101.77 2073 LYS B CA 1
ATOM 564 C C . LYS A 1 91 ? -70.973 -28.936 -55.277 1.00 100.85 2073 LYS B C 1
ATOM 565 O O . LYS A 1 91 ? -70.359 -29.777 -54.616 1.00 106.57 2073 LYS B O 1
ATOM 567 N N . ASP A 1 92 ? -72.073 -29.229 -55.974 1.00 89.54 2074 ASP B N 1
ATOM 568 C CA . ASP A 1 92 ? -72.742 -30.524 -55.900 1.00 87.69 2074 ASP B CA 1
ATOM 569 C C . ASP A 1 92 ? -72.609 -31.266 -57.224 1.00 91.67 2074 ASP B C 1
ATOM 570 O O . ASP A 1 92 ? -73.215 -30.845 -58.224 1.00 92.97 2074 ASP B O 1
ATOM 575 N N . PRO A 1 93 ? -71.869 -32.382 -57.277 1.00 95.01 2075 PRO B N 1
ATOM 576 C CA . PRO A 1 93 ? -71.591 -33.016 -58.582 1.00 87.52 2075 PRO B CA 1
ATOM 577 C C . PRO A 1 93 ? -72.842 -33.374 -59.358 1.00 88.14 2075 PRO B C 1
ATOM 578 O O . PRO A 1 93 ? -72.868 -33.250 -60.592 1.00 85.18 2075 PRO B O 1
ATOM 582 N N . TRP A 1 94 ? -73.888 -33.820 -58.663 1.00 78.50 2076 TRP B N 1
ATOM 583 C CA . TRP A 1 94 ? -75.118 -34.202 -59.346 1.00 79.14 2076 TRP B CA 1
ATOM 584 C C . TRP A 1 94 ? -75.780 -32.997 -59.993 1.00 79.15 2076 TRP B C 1
ATOM 585 O O . TRP A 1 94 ? -76.215 -33.063 -61.146 1.00 87.15 2076 TRP B O 1
ATOM 596 N N . SER A 1 95 ? -75.843 -31.880 -59.274 1.00 76.06 2077 SER B N 1
ATOM 597 C CA . SER A 1 95 ? -76.456 -30.679 -59.827 1.00 75.81 2077 SER B CA 1
ATOM 598 C C . SER A 1 95 ? -75.634 -30.113 -60.974 1.00 74.08 2077 SER B C 1
ATOM 599 O O . SER A 1 95 ? -76.194 -29.661 -61.977 1.00 81.63 2077 SER B O 1
ATOM 602 N N . LEU A 1 96 ? -74.307 -30.105 -60.836 1.00 78.01 2078 LEU B N 1
ATOM 603 C CA . LEU A 1 96 ? -73.456 -29.732 -61.956 1.00 90.08 2078 LEU B CA 1
ATOM 604 C C . LEU A 1 96 ? -73.796 -30.574 -63.176 1.00 86.75 2078 LEU B C 1
ATOM 605 O O . LEU A 1 96 ? -74.015 -30.047 -64.274 1.00 83.83 2078 LEU B O 1
ATOM 610 N N . PHE A 1 97 ? -73.870 -31.891 -62.996 1.00 81.50 2079 PHE B N 1
ATOM 611 C CA . PHE A 1 97 ? -74.244 -32.740 -64.113 1.00 81.41 2079 PHE B CA 1
ATOM 612 C C . PHE A 1 97 ? -75.570 -32.291 -64.696 1.00 87.63 2079 PHE B C 1
ATOM 613 O O . PHE A 1 97 ? -75.678 -32.018 -65.898 1.00 90.59 2079 PHE B O 1
ATOM 621 N N . ASP A 1 98 ? -76.599 -32.218 -63.852 1.00 80.35 2080 ASP B N 1
ATOM 622 C CA . ASP A 1 98 ? -77.903 -31.770 -64.324 1.00 82.91 2080 ASP B CA 1
ATOM 623 C C . ASP A 1 98 ? -77.770 -30.454 -65.063 1.00 82.75 2080 ASP B C 1
ATOM 624 O O . ASP A 1 98 ? -78.405 -30.238 -66.101 1.00 81.01 2080 ASP B O 1
ATOM 629 N N . PHE A 1 99 ? -76.937 -29.561 -64.533 1.00 78.68 2081 PHE B N 1
ATOM 630 C CA . PHE A 1 99 ? -76.716 -28.273 -65.166 1.00 82.20 2081 PHE B CA 1
ATOM 631 C C . PHE A 1 99 ? -76.089 -28.455 -66.539 1.00 88.33 2081 PHE B C 1
ATOM 632 O O . PHE A 1 99 ? -76.665 -28.057 -67.556 1.00 84.35 2081 PHE B O 1
ATOM 640 N N . PHE A 1 100 ? -74.897 -29.058 -66.585 1.00 93.52 2082 PHE B N 1
ATOM 641 C CA . PHE A 1 100 ? -74.189 -29.189 -67.856 1.00 99.40 2082 PHE B CA 1
ATOM 642 C C . PHE A 1 100 ? -75.059 -29.874 -68.899 1.00 93.12 2082 PHE B C 1
ATOM 643 O O . PHE A 1 100 ? -75.083 -29.465 -70.063 1.00 96.62 2082 PHE B O 1
ATOM 651 N N . VAL A 1 101 ? -75.807 -30.900 -68.500 1.00 88.58 2083 VAL B N 1
ATOM 652 C CA . VAL A 1 101 ? -76.568 -31.655 -69.487 1.00 84.00 2083 VAL B CA 1
ATOM 653 C C . VAL A 1 101 ? -77.769 -30.865 -69.984 1.00 83.22 2083 VAL B C 1
ATOM 654 O O . VAL A 1 101 ? -78.123 -30.936 -71.162 1.00 91.08 2083 VAL B O 1
ATOM 658 N N . VAL A 1 102 ? -78.445 -30.126 -69.112 1.00 86.33 2084 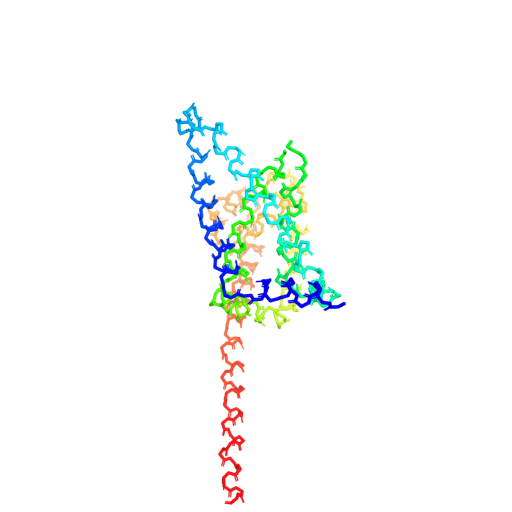VAL B N 1
ATOM 659 C CA . VAL A 1 102 ? -79.528 -29.290 -69.612 1.00 90.58 2084 VAL B CA 1
ATOM 660 C C . VAL A 1 102 ? -78.962 -28.197 -70.507 1.00 92.10 2084 VAL B C 1
ATOM 661 O O . VAL A 1 102 ? -79.527 -27.884 -71.562 1.00 97.59 2084 VAL B O 1
ATOM 665 N N . ALA A 1 103 ? -77.814 -27.630 -70.120 1.00 89.31 2085 ALA B N 1
ATOM 666 C CA . ALA A 1 103 ? -77.207 -26.552 -70.897 1.00 90.20 2085 ALA B CA 1
ATOM 667 C C . ALA A 1 103 ? -76.891 -26.999 -72.317 1.00 96.25 2085 ALA B C 1
ATOM 668 O O . ALA A 1 103 ? -77.153 -26.271 -73.283 1.00 86.92 2085 ALA B O 1
ATOM 670 N N . ILE A 1 104 ? -76.293 -28.182 -72.458 1.00 94.92 2086 ILE B N 1
ATOM 671 C CA . ILE A 1 104 ? -76.055 -28.745 -73.781 1.00 93.53 2086 ILE B CA 1
ATOM 672 C C . ILE A 1 104 ? -77.331 -28.683 -74.612 1.00 95.80 2086 ILE B C 1
ATOM 673 O O . ILE A 1 104 ? -77.330 -28.213 -75.756 1.00 104.56 2086 ILE B O 1
ATOM 678 N N . SER A 1 105 ? -78.443 -29.137 -74.033 1.00 88.32 2087 SER B N 1
ATOM 679 C CA . SER A 1 105 ? -79.715 -29.196 -74.738 1.00 83.05 2087 SER B CA 1
ATOM 680 C C . SER A 1 105 ? -80.242 -27.810 -75.079 1.00 98.46 2087 SER B C 1
ATOM 681 O O . SER A 1 105 ? -81.277 -27.684 -75.738 1.00 119.24 2087 SER B O 1
ATOM 684 N N . LEU A 1 106 ? -79.491 -26.813 -74.678 1.00 95.27 2088 LEU B N 1
ATOM 685 C CA . LEU A 1 106 ? -79.914 -25.467 -74.897 1.00 99.53 2088 LEU B CA 1
ATOM 686 C C . LEU A 1 106 ? -79.297 -24.854 -76.104 1.00 107.92 2088 LEU B C 1
ATOM 687 O O . LEU A 1 106 ? -79.887 -23.976 -76.701 1.00 113.98 2088 LEU B O 1
ATOM 692 N N . VAL A 1 107 ? -78.114 -25.319 -76.470 1.00 154.66 2089 VAL B N 1
ATOM 693 C CA . VAL A 1 107 ? -77.436 -24.770 -77.619 1.00 146.01 2089 VAL B CA 1
ATOM 694 C C . VAL A 1 107 ? -78.320 -25.005 -78.818 1.00 146.00 2089 VAL B C 1
ATOM 695 O O . VAL A 1 107 ? -78.813 -26.098 -79.032 1.00 142.05 2089 VAL B 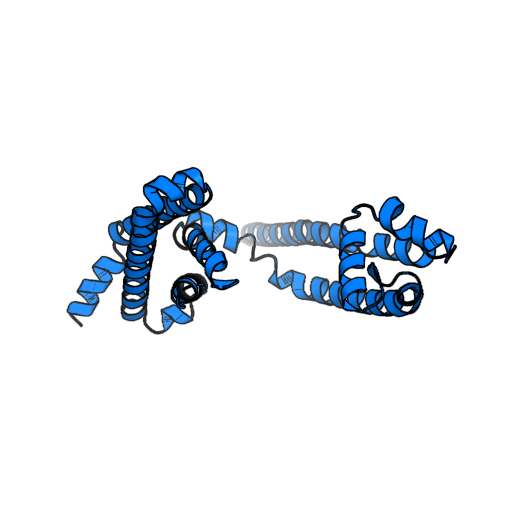O 1
ATOM 699 N N . PRO A 1 108 ? -78.480 -23.962 -79.617 1.00 142.45 2090 PRO B N 1
ATOM 700 C CA . PRO A 1 108 ? -79.390 -23.983 -80.749 1.00 141.18 2090 PRO B CA 1
ATOM 701 C C . PRO A 1 108 ? -79.078 -25.049 -81.751 1.00 141.91 2090 PRO B C 1
ATOM 702 O O . PRO A 1 108 ? -77.935 -25.278 -82.115 1.00 127.09 2090 PRO B O 1
ATOM 706 N N . THR A 1 109 ? -80.157 -25.680 -82.183 1.00 150.87 2091 THR B N 1
ATOM 707 C CA . THR A 1 109 ? -80.163 -26.754 -83.151 1.00 151.90 2091 THR B CA 1
ATOM 708 C C . THR A 1 109 ? -79.295 -26.385 -84.344 1.00 156.85 2091 THR B C 1
ATOM 709 O O . THR A 1 109 ? -78.257 -26.994 -84.591 1.00 155.82 2091 THR B O 1
ATOM 713 N N . GLU A 1 114 ? -75.019 -30.513 -84.687 1.00 144.16 2096 GLU B N 1
ATOM 714 C CA . GLU A 1 114 ? -73.788 -31.224 -84.915 1.00 144.38 2096 GLU B CA 1
ATOM 715 C C . GLU A 1 114 ? -73.794 -32.363 -83.926 1.00 145.87 2096 GLU B C 1
ATOM 716 O O . GLU A 1 114 ? -74.787 -33.031 -83.749 1.00 142.11 2096 GLU B O 1
ATOM 718 N N . ILE A 1 115 ? -72.694 -32.535 -83.208 1.00 91.32 2097 ILE B N 1
ATOM 719 C CA . ILE A 1 115 ? -72.570 -33.524 -82.159 1.00 83.94 2097 ILE B CA 1
ATOM 720 C C . ILE A 1 115 ? -73.531 -33.189 -81.031 1.00 94.02 2097 ILE B C 1
ATOM 721 O O . ILE A 1 115 ? -74.146 -34.053 -80.466 1.00 84.39 2097 ILE B O 1
ATOM 723 N N . LEU A 1 116 ? -73.726 -31.905 -80.763 1.00 93.77 2098 LEU B N 1
ATOM 724 C CA . LEU A 1 116 ? -74.579 -31.426 -79.713 1.00 96.97 2098 LEU B CA 1
ATOM 725 C C . LEU A 1 116 ? -75.988 -31.919 -79.822 1.00 94.69 2098 LEU B C 1
ATOM 726 O O . LEU A 1 116 ? -76.555 -32.263 -78.821 1.00 103.69 2098 LEU B O 1
ATOM 731 N N . ARG A 1 117 ? -76.553 -32.061 -81.011 1.00 79.84 2099 ARG B N 1
ATOM 732 C CA . ARG A 1 117 ? -77.904 -32.590 -81.125 1.00 81.69 2099 ARG B CA 1
ATOM 733 C C . ARG A 1 117 ? -77.983 -33.994 -80.553 1.00 84.36 2099 ARG B C 1
ATOM 734 O O . ARG A 1 117 ? -78.962 -34.352 -79.960 1.00 88.21 2099 ARG B O 1
ATOM 736 N N . VAL A 1 118 ? -76.971 -34.803 -80.783 1.00 71.76 2100 VAL B N 1
ATOM 737 C CA . VAL A 1 118 ? -76.906 -36.112 -80.235 1.00 71.89 2100 VAL B CA 1
ATOM 738 C C . VAL A 1 118 ? -76.606 -36.082 -78.749 1.00 70.31 2100 VAL B C 1
ATOM 739 O O . VAL A 1 118 ? -77.107 -36.892 -78.028 1.00 72.60 2100 VAL B O 1
ATOM 743 N N . LEU A 1 119 ? -75.801 -35.150 -78.281 1.00 74.09 2101 LEU B N 1
ATOM 744 C CA . LEU A 1 119 ? -75.506 -35.115 -76.855 1.00 77.53 2101 LEU B CA 1
ATOM 745 C C . LEU A 1 119 ? -76.726 -34.731 -76.023 1.00 66.12 2101 LEU B C 1
ATOM 746 O O . LEU A 1 119 ? -76.721 -34.934 -74.807 1.00 70.59 2101 LEU B O 1
ATOM 751 N N . ARG A 1 120 ? -77.778 -34.202 -76.650 1.00 64.78 2102 ARG B N 1
ATOM 752 C CA . ARG A 1 120 ? -79.010 -33.938 -75.921 1.00 70.52 2102 ARG B CA 1
ATOM 753 C C . ARG A 1 120 ? -79.554 -35.191 -75.254 1.00 82.39 2102 ARG B C 1
ATOM 754 O O . ARG A 1 120 ? -80.216 -35.101 -74.214 1.00 89.29 2102 ARG B O 1
ATOM 762 N N . VAL A 1 121 ? -79.293 -36.366 -75.827 1.00 74.53 2103 VAL B N 1
ATOM 763 C CA . VAL A 1 121 ? -79.826 -37.570 -75.212 1.00 79.17 2103 VAL B CA 1
ATOM 764 C C . VAL A 1 121 ? -79.199 -37.797 -73.847 1.00 68.54 2103 VAL B C 1
ATOM 765 O O . VAL A 1 121 ? -79.767 -38.519 -73.023 1.00 73.02 2103 VAL B O 1
ATOM 769 N N . LEU A 1 122 ? -78.033 -37.196 -73.586 1.00 68.14 2104 LEU B N 1
ATOM 770 C CA . LEU A 1 122 ? -77.400 -37.325 -72.277 1.00 73.08 2104 LEU B CA 1
ATOM 771 C C . LEU A 1 122 ? -78.311 -36.849 -71.152 1.00 75.50 2104 LEU B C 1
ATOM 772 O O . LEU A 1 122 ? -78.134 -37.273 -70.012 1.00 75.11 2104 LEU B O 1
ATOM 777 N N . ARG A 1 123 ? -79.292 -35.994 -71.448 1.00 76.27 2105 ARG B N 1
ATOM 778 C CA . ARG A 1 123 ? -80.241 -35.589 -70.426 1.00 78.57 2105 ARG B CA 1
ATOM 779 C C . ARG A 1 123 ? -80.959 -36.778 -69.806 1.00 82.54 2105 ARG B C 1
ATOM 780 O O . ARG A 1 123 ? -81.484 -36.660 -68.696 1.00 86.44 2105 ARG B O 1
ATOM 788 N N . LEU A 1 124 ? -80.992 -37.922 -70.483 1.00 71.41 2106 LEU B N 1
ATOM 789 C CA . LEU A 1 124 ? -81.649 -39.071 -69.873 1.00 71.98 2106 LEU B CA 1
ATOM 790 C C . LEU A 1 124 ? -80.851 -39.613 -68.694 1.00 71.16 2106 LEU B C 1
ATOM 791 O O . LEU A 1 124 ? -81.397 -40.364 -67.881 1.00 69.04 2106 LEU B O 1
ATOM 796 N N . PHE A 1 125 ? -79.565 -39.274 -68.588 1.00 66.58 2107 PHE B N 1
ATOM 797 C CA . PHE A 1 125 ? -78.842 -39.655 -67.386 1.00 67.35 2107 PHE B CA 1
ATOM 798 C C . PHE A 1 125 ? -79.350 -38.924 -66.161 1.00 72.30 2107 PHE B C 1
ATOM 799 O O . PHE A 1 125 ? -79.040 -39.348 -65.043 1.00 70.20 2107 PHE B O 1
ATOM 807 N N . ARG A 1 126 ? -80.123 -37.847 -66.332 1.00 67.83 2108 ARG B N 1
ATOM 808 C CA . ARG A 1 126 ? -80.750 -37.231 -65.166 1.00 81.10 2108 ARG B CA 1
ATOM 809 C C . ARG A 1 126 ? -81.587 -38.236 -64.388 1.00 86.99 2108 ARG B C 1
ATOM 810 O O . ARG A 1 126 ? -81.814 -38.039 -63.193 1.00 97.87 2108 ARG B O 1
ATOM 818 N N . LEU A 1 127 ? -82.018 -39.328 -65.023 1.00 87.01 2109 LEU B N 1
ATOM 819 C CA . LEU A 1 127 ? -82.708 -40.367 -64.269 1.00 82.06 2109 LEU B CA 1
ATOM 820 C C . LEU A 1 127 ? -81.806 -40.938 -63.185 1.00 88.01 2109 LEU B C 1
ATOM 821 O O . LEU A 1 127 ? -82.282 -41.300 -62.107 1.00 92.99 2109 LEU B O 1
ATOM 826 N N . VAL A 1 128 ? -80.502 -41.006 -63.446 1.00 80.50 2110 VAL B N 1
ATOM 827 C CA . VAL A 1 128 ? -79.550 -41.392 -62.414 1.00 81.28 2110 VAL B CA 1
ATOM 828 C C . VAL A 1 128 ? -79.475 -40.315 -61.336 1.00 83.89 2110 VAL B C 1
ATOM 829 O O . VAL A 1 128 ? -79.653 -40.596 -60.143 1.00 92.79 2110 VAL B O 1
ATOM 833 N N . THR A 1 129 ? -79.248 -39.058 -61.735 1.00 90.98 2111 THR B N 1
ATOM 834 C CA . THR A 1 129 ? -79.127 -37.992 -60.735 1.00 85.02 2111 THR B CA 1
ATOM 835 C C . THR A 1 129 ? -80.394 -37.844 -59.907 1.00 85.74 2111 THR B C 1
ATOM 836 O O . THR A 1 129 ? -80.331 -37.391 -58.765 1.00 87.14 2111 THR B O 1
ATOM 840 N N . ALA A 1 130 ? -81.551 -38.183 -60.461 1.00 84.54 2112 ALA B N 1
ATOM 841 C CA . ALA A 1 130 ? -82.797 -37.948 -59.749 1.00 82.17 2112 ALA B CA 1
ATOM 842 C C . ALA A 1 130 ? -83.280 -39.153 -58.962 1.00 80.23 2112 ALA B C 1
ATOM 843 O O . ALA A 1 130 ? -84.222 -39.012 -58.184 1.00 87.04 2112 ALA B O 1
ATOM 845 N N . VAL A 1 131 ? -82.682 -40.330 -59.129 1.00 88.31 2113 VAL B N 1
ATOM 846 C CA . VAL A 1 131 ? -83.148 -41.499 -58.400 1.00 98.24 2113 VAL B CA 1
ATOM 847 C C . VAL A 1 131 ? -82.092 -41.880 -57.368 1.00 102.34 2113 VAL B C 1
ATOM 848 O O . VAL A 1 131 ? -80.982 -42.322 -57.736 1.00 83.64 2113 VAL B O 1
ATOM 852 N N . PRO A 1 132 ? -82.455 -41.857 -56.108 1.00 101.51 2114 PRO B N 1
ATOM 853 C CA . PRO A 1 132 ? -81.498 -42.092 -55.043 1.00 76.58 2114 PRO B CA 1
ATOM 854 C C . PRO A 1 132 ? -80.817 -43.407 -55.158 1.00 99.01 2114 PRO B C 1
ATOM 855 O O . PRO A 1 132 ? -79.653 -43.456 -54.854 1.00 86.89 2114 PRO B O 1
ATOM 859 N N . GLN A 1 133 ? -81.501 -44.457 -55.563 1.00 99.27 2115 GLN B N 1
ATOM 860 C CA . GLN A 1 133 ? -80.822 -45.722 -55.700 1.00 99.21 2115 GLN B CA 1
ATOM 861 C C . GLN A 1 133 ? -79.758 -45.637 -56.767 1.00 108.78 2115 GLN B C 1
ATOM 862 O O . GLN A 1 133 ? -78.694 -46.181 -56.593 1.00 107.33 2115 GLN B O 1
ATOM 868 N N . MET A 1 134 ? -80.039 -44.974 -57.879 1.00 107.81 2116 MET B N 1
ATOM 869 C CA . MET A 1 134 ? -79.047 -44.850 -58.911 1.00 89.28 2116 MET B CA 1
ATOM 870 C C . MET A 1 134 ? -77.846 -44.075 -58.425 1.00 81.68 2116 MET B C 1
ATOM 871 O O . MET A 1 134 ? -76.745 -44.531 -58.543 1.00 81.70 2116 MET B O 1
ATOM 876 N N . ARG A 1 135 ? -78.057 -42.931 -57.805 1.00 88.11 2117 ARG B N 1
ATOM 877 C CA . ARG A 1 135 ? -76.940 -42.184 -57.237 1.00 81.67 2117 ARG B CA 1
ATOM 878 C C . ARG A 1 135 ? -76.016 -43.114 -56.467 1.00 75.24 2117 ARG B C 1
ATOM 879 O O . ARG A 1 135 ? -74.796 -43.115 -56.666 1.00 81.34 2117 ARG B O 1
ATOM 887 N N . LYS A 1 136 ? -76.601 -43.916 -55.571 1.00 73.55 2118 LYS B N 1
ATOM 888 C CA . LYS A 1 136 ? -75.808 -44.730 -54.659 1.00 78.77 2118 LYS B CA 1
ATOM 889 C C . LYS A 1 136 ? -74.944 -45.717 -55.423 1.00 82.02 2118 LYS B C 1
ATOM 890 O O . LYS A 1 136 ? -73.749 -45.861 -55.137 1.00 88.49 2118 LYS B O 1
ATOM 892 N N . ILE A 1 137 ? -75.526 -46.393 -56.421 1.00 78.93 2119 ILE B N 1
ATOM 893 C CA . ILE A 1 137 ? -74.732 -47.270 -57.278 1.00 76.63 2119 ILE B CA 1
ATOM 894 C C . ILE A 1 137 ? -73.580 -46.498 -57.896 1.00 75.55 2119 ILE B C 1
ATOM 895 O O . ILE A 1 137 ? -72.412 -46.902 -57.822 1.00 85.34 2119 ILE B O 1
ATOM 900 N N . VAL A 1 138 ? -73.900 -45.390 -58.556 1.00 68.98 2120 VAL B N 1
ATOM 901 C CA . VAL A 1 138 ? -72.870 -44.651 -59.271 1.00 66.54 2120 VAL B CA 1
ATOM 902 C C . VAL A 1 138 ? -71.811 -44.167 -58.302 1.00 74.98 2120 VAL B C 1
ATOM 903 O O . VAL A 1 138 ? -70.612 -44.245 -58.586 1.00 78.52 2120 VAL B O 1
ATOM 907 N N . SER A 1 139 ? -72.238 -43.666 -57.136 1.00 66.80 2121 SER B N 1
ATOM 908 C CA . SER A 1 139 ? -71.283 -43.254 -56.122 1.00 71.90 2121 SER B CA 1
ATOM 909 C C . SER A 1 139 ? -70.430 -44.419 -55.678 1.00 75.09 2121 SER B C 1
ATOM 910 O O . SER A 1 139 ? -69.211 -44.279 -55.528 1.00 79.71 2121 SER B O 1
ATOM 913 N N . ALA A 1 140 ? -71.060 -45.560 -55.395 1.00 71.21 2122 ALA B N 1
ATOM 914 C CA . ALA A 1 140 ? -70.278 -46.724 -54.999 1.00 72.33 2122 ALA B CA 1
ATOM 915 C C . ALA A 1 140 ? -69.284 -47.059 -56.079 1.00 80.68 2122 ALA B C 1
ATOM 916 O O . ALA A 1 140 ? -68.073 -47.180 -55.831 1.00 80.24 2122 ALA B O 1
ATOM 918 N N A LEU A 1 141 ? -69.742 -47.181 -57.332 0.50 79.80 2123 LEU B N 1
ATOM 919 N N B LEU A 1 141 ? -69.755 -47.180 -57.323 0.50 79.87 2123 LEU B N 1
ATOM 920 C CA A LEU A 1 141 ? -68.850 -47.560 -58.418 0.50 78.03 2123 LEU B CA 1
ATOM 921 C CA B LEU A 1 141 ? -68.895 -47.534 -58.437 0.50 78.12 2123 LEU B CA 1
ATOM 922 C C A LEU A 1 141 ? -67.718 -46.552 -58.580 0.50 81.20 2123 LEU B C 1
ATOM 923 C C B LEU A 1 141 ? -67.736 -46.554 -58.567 0.50 81.11 2123 LEU B C 1
ATOM 924 O O A LEU A 1 141 ? -66.552 -46.929 -58.751 0.50 81.44 2123 LEU B O 1
ATOM 925 O O B LEU A 1 141 ? -66.572 -46.951 -58.700 0.50 81.95 2123 LEU B O 1
ATOM 934 N N . ILE A 1 142 ? -68.051 -45.260 -58.541 1.00 86.54 2124 ILE B N 1
ATOM 935 C CA . ILE A 1 142 ? -67.051 -44.216 -58.718 1.00 78.68 2124 ILE B CA 1
ATOM 936 C C . ILE A 1 142 ? -66.043 -44.222 -57.583 1.00 89.69 2124 ILE B C 1
ATOM 937 O O . ILE A 1 142 ? -64.876 -43.854 -57.775 1.00 93.11 2124 ILE B O 1
ATOM 942 N N . SER A 1 143 ? -66.463 -44.648 -56.387 1.00 78.36 2125 SER B N 1
ATOM 943 C CA . SER A 1 143 ? -65.639 -44.441 -55.201 1.00 84.34 2125 SER B CA 1
ATOM 944 C C . SER A 1 143 ? -64.339 -45.223 -55.263 1.00 84.68 2125 SER B C 1
ATOM 945 O O . SER A 1 143 ? -63.362 -44.836 -54.610 1.00 84.54 2125 SER B O 1
ATOM 948 N N A VAL A 1 144 ? -64.291 -46.315 -56.027 0.50 85.31 2126 VAL B N 1
ATOM 949 N N B VAL A 1 144 ? -64.301 -46.308 -56.034 0.50 85.23 2126 VAL B N 1
ATOM 950 C CA A VAL A 1 144 ? -63.043 -47.060 -56.149 0.50 85.95 2126 VAL B CA 1
ATOM 951 C CA B VAL A 1 144 ? -63.075 -47.081 -56.172 0.50 85.93 2126 VAL B CA 1
ATOM 952 C C A VAL A 1 144 ? -62.000 -46.286 -56.937 0.50 79.45 2126 VAL B C 1
ATOM 953 C C B VAL A 1 144 ? -62.036 -46.379 -57.031 0.50 79.83 2126 VAL B C 1
ATOM 954 O O A VAL A 1 144 ? -60.798 -46.533 -56.782 0.50 80.04 2126 VAL B O 1
ATOM 955 O O B VAL A 1 144 ? -60.864 -46.764 -57.005 0.50 78.58 2126 VAL B O 1
ATOM 962 N N . ILE A 1 145 ? -62.424 -45.346 -57.775 1.00 79.07 2127 ILE B N 1
ATOM 963 C CA . ILE A 1 145 ? -61.533 -44.730 -58.755 1.00 77.93 2127 ILE B CA 1
ATOM 964 C C . ILE A 1 145 ? -60.403 -43.945 -58.097 1.00 80.12 2127 ILE B C 1
ATOM 965 O O . ILE A 1 145 ? -59.255 -44.048 -58.549 1.00 86.84 2127 ILE B O 1
ATOM 970 N N . PRO A 1 146 ? -60.654 -43.137 -57.068 1.00 83.89 2128 PRO B N 1
ATOM 971 C CA . PRO A 1 146 ? -59.547 -42.351 -56.492 1.00 94.41 2128 PRO B CA 1
ATOM 972 C C . PRO A 1 146 ? -58.303 -43.169 -56.189 1.00 93.63 2128 PRO B C 1
ATOM 973 O O . PRO A 1 146 ? -57.190 -42.713 -56.465 1.00 93.82 2128 PRO B O 1
ATOM 977 N N . GLY A 1 147 ? -58.458 -44.367 -55.635 1.00 93.51 2129 GLY B N 1
ATOM 978 C CA . GLY A 1 147 ? -57.319 -45.207 -55.333 1.00 87.59 2129 GLY B CA 1
ATOM 979 C C . GLY A 1 147 ? -56.684 -45.869 -56.528 1.00 91.31 2129 GLY B C 1
ATOM 980 O O . GLY A 1 147 ? -55.579 -46.405 -56.413 1.00 104.76 2129 GLY B O 1
ATOM 981 N N . MET A 1 148 ? -57.354 -45.856 -57.673 1.00 82.63 2130 MET B N 1
ATOM 982 C CA . MET A 1 148 ? -56.807 -46.463 -58.876 1.00 80.48 2130 MET B CA 1
ATOM 983 C C . MET A 1 148 ? -55.951 -45.499 -59.687 1.00 80.06 2130 MET B C 1
ATOM 984 O O . MET A 1 148 ? -55.270 -45.934 -60.618 1.00 76.37 2130 MET B O 1
ATOM 989 N N . LEU A 1 149 ? -55.944 -44.214 -59.332 1.00 81.17 2131 LEU B N 1
ATOM 990 C CA . LEU A 1 149 ? -55.389 -43.201 -60.221 1.00 86.60 2131 LEU B CA 1
ATOM 991 C C . LEU A 1 149 ? -53.911 -43.430 -60.505 1.00 87.44 2131 LEU B C 1
ATOM 992 O O . LEU A 1 149 ? -53.437 -43.160 -61.613 1.00 88.41 2131 LEU B O 1
ATOM 997 N N . SER A 1 150 ? -53.153 -43.901 -59.523 1.00 83.48 2132 SER B N 1
ATOM 998 C CA . SER A 1 150 ? -51.734 -44.043 -59.799 1.00 85.44 2132 SER B CA 1
ATOM 999 C C . SER A 1 150 ? -51.464 -45.262 -60.669 1.00 89.70 2132 SER B C 1
ATOM 1000 O O . SER A 1 150 ? -50.566 -45.226 -61.517 1.00 94.53 2132 SER B O 1
ATOM 1003 N N . VAL A 1 151 ? -52.247 -46.328 -60.495 1.00 79.57 2133 VAL B N 1
ATOM 1004 C CA . VAL A 1 151 ? -52.174 -47.480 -61.387 1.00 71.06 2133 VAL B CA 1
ATOM 1005 C C . VAL A 1 151 ? -52.605 -47.087 -62.794 1.00 74.92 2133 VAL B C 1
ATOM 1006 O O . VAL A 1 151 ? -52.037 -47.551 -63.793 1.00 70.03 2133 VAL B O 1
ATOM 1010 N N . ILE A 1 152 ? -53.629 -46.240 -62.895 1.00 73.04 2134 ILE B N 1
ATOM 1011 C CA . ILE A 1 152 ? -54.044 -45.728 -64.195 1.00 73.35 2134 ILE B CA 1
ATOM 1012 C C . ILE A 1 152 ? -52.927 -44.893 -64.807 1.00 74.49 2134 ILE B C 1
ATOM 1013 O O . ILE A 1 152 ? -52.580 -45.048 -65.983 1.00 77.61 2134 ILE B O 1
ATOM 1018 N N . ALA A 1 153 ? -52.346 -43.994 -64.013 1.00 74.65 2135 ALA B N 1
ATOM 1019 C CA . ALA A 1 153 ? -51.191 -43.218 -64.463 1.00 72.84 2135 ALA B CA 1
ATOM 1020 C C . ALA A 1 153 ? -50.072 -44.131 -64.946 1.00 68.65 2135 ALA B C 1
ATOM 1021 O O . ALA A 1 153 ? -49.502 -43.923 -66.020 1.00 75.56 2135 ALA B O 1
ATOM 1023 N N . LEU A 1 154 ? -49.741 -45.152 -64.153 1.00 70.02 2136 LEU B N 1
ATOM 1024 C CA . LEU A 1 154 ? -48.714 -46.114 -64.542 1.00 64.21 2136 LEU B CA 1
ATOM 1025 C C . LEU A 1 154 ? -49.035 -46.751 -65.883 1.00 65.04 2136 LEU B C 1
ATOM 1026 O O . LEU A 1 154 ? -48.184 -46.830 -66.777 1.00 70.67 2136 LEU B O 1
ATOM 1031 N N . MET A 1 155 ? -50.257 -47.252 -66.029 1.00 67.02 2137 MET B N 1
ATOM 1032 C CA . MET A 1 155 ? -50.628 -47.917 -67.269 1.00 69.89 2137 MET B CA 1
ATOM 1033 C C . MET A 1 155 ? -50.597 -46.943 -68.433 1.00 64.02 2137 MET B C 1
ATOM 1034 O O . MET A 1 155 ? -50.138 -47.280 -69.533 1.00 67.25 2137 MET B O 1
ATOM 1039 N N . THR A 1 156 ? -51.089 -45.726 -68.202 1.00 64.07 2138 THR B N 1
ATOM 1040 C CA . THR A 1 156 ? -51.088 -44.706 -69.240 1.00 66.76 2138 THR B CA 1
ATOM 1041 C C . THR A 1 156 ? -49.673 -44.412 -69.693 1.00 66.59 2138 THR B C 1
ATOM 1042 O O . THR A 1 156 ? -49.402 -44.287 -70.890 1.00 66.24 2138 THR B O 1
ATOM 1046 N N . LEU A 1 157 ? -48.757 -44.266 -68.744 1.00 64.13 2139 LEU B N 1
ATOM 1047 C CA . LEU A 1 157 ? -47.355 -44.134 -69.114 1.00 66.34 2139 LEU B CA 1
ATOM 1048 C C . LEU A 1 157 ? -46.905 -45.352 -69.905 1.00 69.76 2139 LEU B C 1
ATOM 1049 O O . LEU A 1 157 ? -46.205 -45.236 -70.916 1.00 73.80 2139 LEU B O 1
ATOM 1054 N N . PHE A 1 158 ? -47.327 -46.532 -69.467 1.00 65.11 2140 PHE B N 1
ATOM 1055 C CA . PHE A 1 158 ? -46.913 -47.763 -70.120 1.00 59.28 2140 PHE B CA 1
ATOM 1056 C C . PHE A 1 158 ? -47.375 -47.779 -71.564 1.00 64.26 2140 PHE B C 1
ATOM 1057 O O . PHE A 1 158 ? -46.590 -48.058 -72.480 1.00 62.96 2140 PHE B O 1
ATOM 1065 N N . PHE A 1 159 ? -48.652 -47.457 -71.788 1.00 57.06 2141 PHE B N 1
ATOM 1066 C CA . PHE A 1 159 ? -49.166 -47.357 -73.146 1.00 58.85 2141 PHE B CA 1
ATOM 1067 C C . PHE A 1 159 ? -48.391 -46.319 -73.939 1.00 66.09 2141 PHE B C 1
ATOM 1068 O O . PHE A 1 159 ? -48.093 -46.519 -75.120 1.00 65.12 2141 PHE B O 1
ATOM 1076 N N . TYR A 1 160 ? -48.102 -45.181 -73.309 1.00 62.63 2142 TYR B N 1
ATOM 1077 C CA . TYR A 1 160 ? -47.467 -44.083 -74.018 1.00 61.57 2142 TYR B CA 1
ATOM 1078 C C . TYR A 1 160 ? -46.124 -44.511 -74.570 1.00 60.82 2142 TYR B C 1
ATOM 1079 O O . TYR A 1 160 ? -45.804 -44.244 -75.737 1.00 64.88 2142 TYR B O 1
ATOM 1088 N N . ILE A 1 161 ? -45.371 -45.181 -73.742 1.00 65.10 2143 ILE B N 1
ATOM 1089 C CA . ILE A 1 161 ? -44.085 -45.667 -74.116 1.00 62.27 2143 ILE B CA 1
ATOM 1090 C C . ILE A 1 161 ? -44.153 -46.718 -75.180 1.00 63.19 2143 ILE B C 1
ATOM 1091 O O . ILE A 1 161 ? -43.415 -46.689 -76.122 1.00 69.41 2143 ILE B O 1
ATOM 1096 N N . PHE A 1 162 ? -45.064 -47.653 -75.026 1.00 61.97 2144 PHE B N 1
ATOM 1097 C CA . PHE A 1 162 ? -45.226 -48.679 -76.013 1.00 62.38 2144 PHE B CA 1
ATOM 1098 C C . PHE A 1 162 ? -45.743 -48.126 -77.309 1.00 66.23 2144 PHE B C 1
ATOM 1099 O O . PHE A 1 162 ? -45.324 -48.522 -78.356 1.00 63.11 2144 PHE B O 1
ATOM 1107 N N . ALA A 1 163 ? -46.630 -47.161 -77.223 1.00 65.87 2145 ALA B N 1
ATOM 1108 C CA . ALA A 1 163 ? -47.150 -46.547 -78.395 1.00 58.21 2145 ALA B CA 1
ATOM 1109 C C . ALA A 1 163 ? -46.053 -45.884 -79.158 1.00 61.11 2145 ALA B C 1
ATOM 1110 O O . ALA A 1 163 ? -46.017 -46.001 -80.342 1.00 65.18 2145 ALA B O 1
ATOM 1112 N N . ILE A 1 164 ? -45.159 -45.182 -78.490 1.00 60.17 2146 ILE B N 1
ATOM 1113 C CA . ILE A 1 164 ? -44.076 -44.559 -79.181 1.00 57.75 2146 ILE B CA 1
ATOM 1114 C C . ILE A 1 164 ? -43.199 -45.590 -79.821 1.00 60.86 2146 ILE B C 1
ATOM 1115 O O . ILE A 1 164 ? -42.879 -45.467 -80.949 1.00 69.47 2146 ILE B O 1
ATOM 1120 N N . MET A 1 165 ? -42.851 -46.639 -79.121 1.00 61.61 2147 MET B N 1
ATOM 1121 C CA . MET A 1 165 ? -42.023 -47.671 -79.744 1.00 64.53 2147 MET B CA 1
ATOM 1122 C C . MET A 1 165 ? -42.738 -48.323 -80.919 1.00 60.58 2147 MET B C 1
ATOM 1123 O O . MET A 1 165 ? -42.105 -48.681 -81.914 1.00 64.07 2147 MET B O 1
ATOM 1128 N N . ALA A 1 166 ? -44.050 -48.531 -80.804 1.00 53.24 2148 ALA B N 1
ATOM 1129 C CA . ALA A 1 166 ? -44.749 -49.246 -81.857 1.00 54.07 2148 ALA B CA 1
ATOM 1130 C C . ALA A 1 166 ? -44.846 -48.379 -83.105 1.00 64.47 2148 ALA B C 1
ATOM 1131 O O . ALA A 1 166 ? -44.736 -48.876 -84.235 1.00 68.88 2148 ALA B O 1
ATOM 1133 N N . THR A 1 167 ? -45.014 -47.070 -82.913 1.00 59.68 2149 THR B N 1
ATOM 1134 C CA . THR A 1 167 ? -45.035 -46.157 -84.045 1.00 59.64 2149 THR B CA 1
ATOM 1135 C C . THR A 1 167 ? -43.721 -46.214 -84.794 1.00 64.58 2149 THR B C 1
ATOM 1136 O O . THR A 1 167 ? -43.693 -46.285 -86.024 1.00 66.25 2149 THR B O 1
ATOM 1140 N N . GLN A 1 168 ? -42.618 -46.198 -84.056 1.00 71.36 2150 GLN B N 1
ATOM 1141 C CA . GLN A 1 168 ? -41.295 -46.228 -84.661 1.00 61.33 2150 GLN B CA 1
ATOM 1142 C C . GLN A 1 168 ? -40.997 -47.585 -85.279 1.00 68.19 2150 GLN B C 1
ATOM 1143 O O . GLN A 1 168 ? -40.333 -47.667 -86.321 1.00 76.05 2150 GLN B O 1
ATOM 1149 N N . LEU A 1 169 ? -41.444 -48.665 -84.637 1.00 60.09 2151 LEU B N 1
ATOM 1150 C CA . LEU A 1 169 ? -41.085 -49.983 -85.147 1.00 59.12 2151 LEU B CA 1
ATOM 1151 C C . LEU A 1 169 ? -41.928 -50.363 -86.358 1.00 62.08 2151 LEU B C 1
ATOM 1152 O O . LEU A 1 169 ? -41.424 -50.982 -87.297 1.00 67.62 2151 LEU B O 1
ATOM 1157 N N . PHE A 1 170 ? -43.203 -49.984 -86.361 1.00 57.54 2152 PHE B N 1
ATOM 1158 C CA . PHE A 1 170 ? -44.148 -50.554 -87.300 1.00 59.63 2152 PHE B CA 1
ATOM 1159 C C . PHE A 1 170 ? -44.911 -49.528 -88.123 1.00 54.76 2152 PHE B C 1
ATOM 1160 O O . PHE A 1 170 ? -45.638 -49.932 -89.031 1.00 61.27 2152 PHE B O 1
ATOM 1168 N N . GLY A 1 171 ? -44.787 -48.229 -87.832 1.00 57.35 2153 GLY B N 1
ATOM 1169 C CA . GLY A 1 171 ? -45.688 -47.262 -88.434 1.00 48.67 2153 GLY B CA 1
ATOM 1170 C C . GLY A 1 171 ? -45.437 -47.062 -89.912 1.00 57.23 2153 GLY B C 1
ATOM 1171 O O . GLY A 1 171 ? -46.362 -46.743 -90.667 1.00 64.33 2153 GLY B O 1
ATOM 1172 N N . GLU A 1 172 ? -44.190 -47.240 -90.349 1.00 58.86 2154 GLU B N 1
ATOM 1173 C CA . GLU A 1 172 ? -43.844 -47.048 -91.758 1.00 55.75 2154 GLU B CA 1
ATOM 1174 C C . GLU A 1 172 ? -44.497 -48.113 -92.630 1.00 63.36 2154 GLU B C 1
ATOM 1175 O O . GLU A 1 172 ? -45.010 -47.824 -93.724 1.00 67.74 2154 GLU B O 1
ATOM 1181 N N . ARG A 1 173 ? -44.418 -49.365 -92.192 1.00 57.44 2155 ARG B N 1
ATOM 1182 C CA . ARG A 1 173 ? -44.955 -50.479 -92.972 1.00 54.20 2155 ARG B CA 1
ATOM 1183 C C . ARG A 1 173 ? -46.412 -50.807 -92.673 1.00 64.67 2155 ARG B C 1
ATOM 1184 O O . ARG A 1 173 ? -47.084 -51.463 -93.469 1.00 56.80 2155 ARG B O 1
ATOM 1192 N N . PHE A 1 174 ? -46.897 -50.350 -91.527 1.00 51.89 2156 PHE B N 1
ATOM 1193 C CA . PHE A 1 174 ? -48.281 -50.616 -91.128 1.00 52.36 2156 PHE B CA 1
ATOM 1194 C C . PHE A 1 174 ? -48.929 -49.322 -90.653 1.00 58.64 2156 PHE B C 1
ATOM 1195 O O . PHE A 1 174 ? -49.392 -49.218 -89.515 1.00 53.45 2156 PHE B O 1
ATOM 1203 N N . PRO A 1 175 ? -49.035 -48.323 -91.535 1.00 54.90 2157 PRO B N 1
ATOM 1204 C CA . PRO A 1 175 ? -49.515 -46.998 -91.100 1.00 41.58 2157 PRO B CA 1
ATOM 1205 C C . PRO A 1 175 ? -50.916 -46.995 -90.498 1.00 52.54 2157 PRO B C 1
ATOM 1206 O O . PRO A 1 175 ? -51.182 -46.211 -89.585 1.00 65.34 2157 PRO B O 1
ATOM 1210 N N . GLU A 1 176 ? -51.835 -47.819 -90.986 1.00 63.96 2158 GLU B N 1
ATOM 1211 C CA . GLU A 1 176 ? -53.186 -47.777 -90.431 1.00 61.82 2158 GLU B CA 1
ATOM 1212 C C . GLU A 1 176 ? -53.169 -48.132 -88.957 1.00 61.97 2158 GLU B C 1
ATOM 1213 O O . GLU A 1 176 ? -53.851 -47.494 -88.149 1.00 68.41 2158 GLU B O 1
ATOM 1219 N N . TRP A 1 177 ? -52.361 -49.120 -88.578 1.00 64.16 2159 TRP B N 1
ATOM 1220 C CA . TRP A 1 177 ? -52.337 -49.571 -87.193 1.00 52.24 2159 TRP B CA 1
ATOM 1221 C C . TRP A 1 177 ? -51.330 -48.825 -86.339 1.00 56.20 2159 TRP B C 1
ATOM 1222 O O . TRP A 1 177 ? -51.532 -48.705 -85.121 1.00 50.25 2159 TRP B O 1
ATOM 1233 N N . PHE A 1 178 ? -50.252 -48.321 -86.935 1.00 48.62 2160 PHE B N 1
ATOM 1234 C CA . PHE A 1 178 ? -49.194 -47.757 -86.108 1.00 51.15 2160 PHE B CA 1
ATOM 1235 C C . PHE A 1 178 ? -48.546 -46.531 -86.723 1.00 54.83 2160 PHE B C 1
ATOM 1236 O O . PHE A 1 178 ? -47.452 -46.158 -86.282 1.00 56.27 2160 PHE B O 1
ATOM 1244 N N . GLY A 1 179 ? -49.152 -45.915 -87.743 1.00 55.57 2161 GLY B N 1
ATOM 1245 C CA . GLY A 1 179 ? -48.440 -44.848 -88.424 1.00 54.95 2161 GLY B CA 1
ATOM 1246 C C . GLY A 1 179 ? -48.258 -43.609 -87.587 1.00 58.13 2161 GLY B C 1
ATOM 1247 O O . GLY A 1 179 ? -47.411 -42.763 -87.899 1.00 75.60 2161 GLY B O 1
ATOM 1248 N N . THR A 1 180 ? -49.004 -43.506 -86.514 1.00 66.13 2162 THR B N 1
ATOM 1249 C CA . THR A 1 180 ? -49.096 -42.287 -85.744 1.00 60.50 2162 THR B CA 1
ATOM 1250 C C . THR A 1 180 ? -49.248 -42.695 -84.292 1.00 61.15 2162 THR B C 1
ATOM 1251 O O . THR A 1 180 ? -49.843 -43.733 -83.991 1.00 61.88 2162 THR B O 1
ATOM 1255 N N . LEU A 1 181 ? -48.677 -41.894 -83.397 1.00 67.25 2163 LEU B N 1
ATOM 1256 C CA . LEU A 1 181 ? -48.808 -42.173 -81.968 1.00 59.46 2163 LEU B CA 1
ATOM 1257 C C . LEU A 1 181 ? -50.252 -42.482 -81.589 1.00 61.11 2163 LEU B C 1
ATOM 1258 O O . LEU A 1 181 ? -50.516 -43.428 -80.839 1.00 60.26 2163 LEU B O 1
ATOM 1263 N N . GLY A 1 182 ? -51.207 -41.724 -82.125 1.00 57.58 2164 GLY B N 1
ATOM 1264 C CA . GLY A 1 182 ? -52.598 -41.959 -81.770 1.00 55.93 2164 GLY B CA 1
ATOM 1265 C C . GLY A 1 182 ? -53.132 -43.279 -82.296 1.00 63.23 2164 GLY B C 1
ATOM 1266 O O . GLY A 1 182 ? -53.884 -43.979 -81.610 1.00 62.26 2164 GLY B O 1
ATOM 1267 N N . GLU A 1 183 ? -52.773 -43.626 -83.527 1.00 58.92 2165 GLU B N 1
ATOM 1268 C CA . GLU A 1 183 ? -53.150 -44.929 -84.063 1.00 61.07 2165 GLU B CA 1
ATOM 1269 C C . GLU A 1 183 ? -52.527 -46.056 -83.258 1.00 58.13 2165 GLU B C 1
ATOM 1270 O O . GLU A 1 183 ? -53.182 -47.068 -82.986 1.00 55.62 2165 GLU B O 1
ATOM 1276 N N . SER A 1 184 ? -51.249 -45.917 -82.903 1.00 50.36 2166 SER B N 1
ATOM 1277 C CA 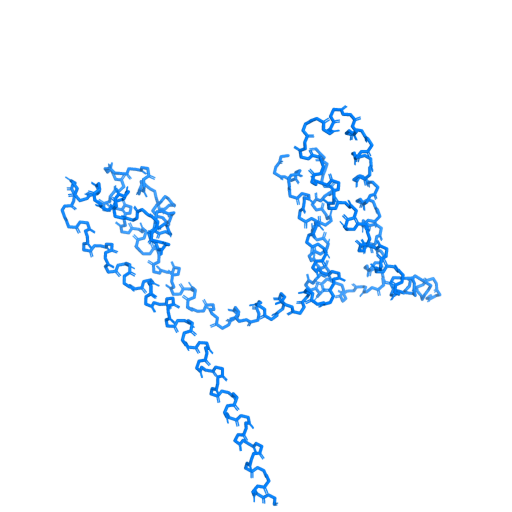. SER A 1 184 ? -50.610 -46.916 -82.051 1.00 63.65 2166 SER B CA 1
ATOM 1278 C C . SER A 1 184 ? -51.322 -47.024 -80.710 1.00 62.23 2166 SER B C 1
ATOM 1279 O O . SER A 1 184 ? -51.516 -48.133 -80.187 1.00 61.28 2166 SER B O 1
ATOM 1282 N N . PHE A 1 185 ? -51.715 -45.886 -80.128 1.00 61.52 2167 PHE B N 1
ATOM 1283 C CA . PHE A 1 185 ? -52.467 -45.939 -78.877 1.00 64.95 2167 PHE B CA 1
ATOM 1284 C C . PHE A 1 185 ? -53.715 -46.762 -79.073 1.00 58.70 2167 PHE B C 1
ATOM 1285 O O . PHE A 1 185 ? -54.021 -47.672 -78.288 1.00 55.75 2167 PHE B O 1
ATOM 1293 N N . TYR A 1 186 ? -54.457 -46.438 -80.131 1.00 57.55 2168 TYR B N 1
ATOM 1294 C CA . TYR A 1 186 ? -55.683 -47.155 -80.429 1.00 51.49 2168 TYR B CA 1
ATOM 1295 C C . TYR A 1 186 ? -55.406 -48.653 -80.573 1.00 56.93 2168 TYR B C 1
ATOM 1296 O O . TYR A 1 186 ? -56.047 -49.489 -79.916 1.00 57.51 2168 TYR B O 1
ATOM 1305 N N . THR A 1 187 ? -54.433 -49.014 -81.412 1.00 52.01 2169 THR B N 1
ATOM 1306 C CA . THR A 1 187 ? -54.176 -50.430 -81.645 1.00 58.38 2169 THR B CA 1
ATOM 1307 C C . THR A 1 187 ? -53.779 -51.120 -80.350 1.00 58.12 2169 THR B C 1
ATOM 1308 O O . THR A 1 187 ? -54.268 -52.219 -80.032 1.00 55.20 2169 THR B O 1
ATOM 1312 N N . LEU A 1 188 ? -52.911 -50.478 -79.570 1.00 57.05 2170 LEU B N 1
ATOM 1313 C CA . LEU A 1 188 ? -52.523 -51.059 -78.288 1.00 54.50 2170 LEU B CA 1
ATOM 1314 C C . LEU A 1 188 ? -53.722 -51.255 -77.382 1.00 56.75 2170 LEU B C 1
ATOM 1315 O O . LEU A 1 188 ? -53.802 -52.255 -76.661 1.00 59.50 2170 LEU B O 1
ATOM 1320 N N . PHE A 1 189 ? -54.661 -50.310 -77.378 1.00 53.84 2171 PHE B N 1
ATOM 1321 C CA . PHE A 1 189 ? -55.857 -50.567 -76.589 1.00 56.01 2171 PHE B CA 1
ATOM 1322 C C . PHE A 1 189 ? -56.580 -51.788 -77.107 1.00 53.20 2171 PHE B C 1
ATOM 1323 O O . PHE A 1 189 ? -57.152 -52.562 -76.328 1.00 58.13 2171 PHE B O 1
ATOM 1331 N N . GLN A 1 190 ? -56.604 -51.951 -78.437 1.00 58.32 2172 GLN B N 1
ATOM 1332 C CA . GLN A 1 190 ? -57.276 -53.105 -79.009 1.00 54.95 2172 GLN B CA 1
ATOM 1333 C C . GLN A 1 190 ? -56.572 -54.381 -78.589 1.00 55.12 2172 GLN B C 1
ATOM 1334 O O . GLN A 1 190 ? -57.218 -55.374 -78.225 1.00 54.90 2172 GLN B O 1
ATOM 1340 N N . VAL A 1 191 ? -55.241 -54.360 -78.611 1.00 57.96 2173 VAL B N 1
ATOM 1341 C CA . VAL A 1 191 ? -54.461 -55.510 -78.169 1.00 53.06 2173 VAL B CA 1
ATOM 1342 C C . VAL A 1 191 ? -54.766 -55.827 -76.726 1.00 58.70 2173 VAL B C 1
ATOM 1343 O O . VAL A 1 191 ? -54.929 -56.996 -76.357 1.00 58.80 2173 VAL B O 1
ATOM 1347 N N . MET A 1 192 ? -54.907 -54.796 -75.893 1.00 55.15 2174 MET B N 1
ATOM 1348 C CA . MET A 1 192 ? -55.206 -55.049 -74.488 1.00 56.11 2174 MET B CA 1
ATOM 1349 C C . MET A 1 192 ? -56.548 -55.740 -74.316 1.00 59.52 2174 MET B C 1
ATOM 1350 O O . MET A 1 192 ? -56.710 -56.593 -73.435 1.00 58.95 2174 MET B O 1
ATOM 1355 N N . THR A 1 193 ? -57.543 -55.362 -75.103 1.00 57.43 2175 THR B N 1
ATOM 1356 C CA . THR A 1 193 ? -58.784 -56.117 -74.950 1.00 53.87 2175 THR B CA 1
ATOM 1357 C C . THR A 1 193 ? -58.689 -57.477 -75.600 1.00 54.01 2175 THR B C 1
ATOM 1358 O O . THR A 1 193 ? -59.649 -58.243 -75.520 1.00 60.57 2175 THR B O 1
ATOM 1362 N N . LEU A 1 194 ? -57.556 -57.793 -76.236 1.00 53.52 2176 LEU B N 1
ATOM 1363 C CA . LEU A 1 194 ? -57.311 -59.102 -76.833 1.00 52.27 2176 LEU B CA 1
ATOM 1364 C C . LEU A 1 194 ? -58.119 -59.306 -78.104 1.00 52.96 2176 LEU B C 1
ATOM 1365 O O . LEU A 1 194 ? -58.254 -60.438 -78.588 1.00 56.47 2176 LEU B O 1
ATOM 1370 N N . GLU A 1 195 ? -58.677 -58.234 -78.655 1.00 52.50 2177 GLU B N 1
ATOM 1371 C CA . GLU A 1 195 ? -59.555 -58.335 -79.821 1.00 51.17 2177 GLU B CA 1
ATOM 1372 C C . GLU A 1 195 ? -58.714 -58.499 -81.090 1.00 53.73 2177 GLU B C 1
ATOM 1373 O O . GLU A 1 195 ? -57.997 -57.575 -81.503 1.00 56.90 2177 GLU B O 1
ATOM 1379 N N . SER A 1 196 ? -58.791 -59.681 -81.708 1.00 49.31 2178 SER B N 1
ATOM 1380 C CA . SER A 1 196 ? -58.073 -59.971 -82.947 1.00 50.34 2178 SER B CA 1
ATOM 1381 C C . SER A 1 196 ? -56.594 -59.638 -82.835 1.00 51.85 2178 SER B C 1
ATOM 1382 O O . SER A 1 196 ? -55.954 -59.313 -83.837 1.00 59.39 2178 SER B O 1
ATOM 1385 N N . TRP A 1 197 ? -56.027 -59.695 -81.630 1.00 52.46 2179 TRP B N 1
ATOM 1386 C CA . TRP A 1 197 ? -54.652 -59.215 -81.486 1.00 45.91 2179 TRP B CA 1
ATOM 1387 C C . TRP A 1 197 ? -53.686 -60.041 -82.329 1.00 50.73 2179 TRP B C 1
ATOM 1388 O O . TRP A 1 197 ? -52.715 -59.506 -82.885 1.00 55.39 2179 TRP B O 1
ATOM 1399 N N . SER A 1 198 ? -53.945 -61.337 -82.476 1.00 50.82 2180 SER B N 1
ATOM 1400 C CA . SER A 1 198 ? -53.012 -62.166 -83.221 1.00 45.28 2180 SER B CA 1
ATOM 1401 C C . SER A 1 198 ? -53.368 -62.268 -84.700 1.00 50.13 2180 SER B C 1
ATOM 1402 O O . SER A 1 198 ? -52.556 -61.925 -85.565 1.00 53.33 2180 SER B O 1
ATOM 1405 N N . MET A 1 199 ? -54.555 -62.793 -85.011 1.00 54.70 2181 MET B N 1
ATOM 1406 C CA . MET A 1 199 ? -54.907 -62.938 -86.411 1.00 54.91 2181 MET B CA 1
ATOM 1407 C C . MET A 1 199 ? -55.007 -61.579 -87.079 1.00 52.11 2181 MET B C 1
ATOM 1408 O O . MET A 1 199 ? -54.697 -61.445 -88.257 1.00 57.69 2181 MET B O 1
ATOM 1413 N N . GLY A 1 200 ? -55.412 -60.557 -86.342 1.00 54.93 2182 GLY B N 1
ATOM 1414 C CA . GLY A 1 200 ? -55.659 -59.295 -86.993 1.00 55.17 2182 GLY B CA 1
ATOM 1415 C C . GLY A 1 200 ? -54.462 -58.373 -87.009 1.00 59.12 2182 GLY B C 1
ATOM 1416 O O . GLY A 1 200 ? -54.361 -57.548 -87.911 1.00 65.31 2182 GLY B O 1
ATOM 1417 N N . ILE A 1 201 ? -53.547 -58.475 -86.036 1.00 54.43 2183 ILE B N 1
ATOM 1418 C CA . ILE A 1 201 ? -52.465 -57.488 -85.957 1.00 51.48 2183 ILE B CA 1
ATOM 1419 C C . ILE A 1 201 ? -51.097 -58.150 -85.974 1.00 51.84 2183 ILE B C 1
ATOM 1420 O O . ILE A 1 201 ? -50.249 -57.820 -86.807 1.00 57.83 2183 ILE B O 1
ATOM 1425 N N . VAL A 1 202 ? -50.844 -59.052 -85.021 1.00 55.53 2184 VAL B N 1
ATOM 1426 C CA . VAL A 1 202 ? -49.465 -59.475 -84.804 1.00 53.06 2184 VAL B CA 1
ATOM 1427 C C . VAL A 1 202 ? -49.026 -60.463 -85.877 1.00 54.56 2184 VAL B C 1
ATOM 1428 O O . VAL A 1 202 ? -47.903 -60.378 -86.389 1.00 58.53 2184 VAL B O 1
ATOM 1432 N N . ARG A 1 203 ? -49.897 -61.385 -86.287 1.00 52.64 2185 ARG B N 1
ATOM 1433 C CA . ARG A 1 203 ? -49.491 -62.260 -87.391 1.00 54.65 2185 ARG B CA 1
ATOM 1434 C C . ARG A 1 203 ? -49.215 -61.474 -88.645 1.00 50.71 2185 ARG B C 1
ATOM 1435 O O . ARG A 1 203 ? -48.170 -61.728 -89.288 1.00 57.08 2185 ARG B O 1
ATOM 1443 N N . PRO A 1 204 ? -50.041 -60.517 -89.065 1.00 60.35 2186 PRO B N 1
ATOM 1444 C CA . PRO A 1 204 ? -49.643 -59.695 -90.230 1.00 56.08 2186 PRO B CA 1
ATOM 1445 C C . PRO A 1 204 ? -48.332 -58.965 -89.972 1.00 49.62 2186 PRO B C 1
ATOM 1446 O O . PRO A 1 204 ? -47.423 -58.969 -90.804 1.00 54.17 2186 PRO B O 1
ATOM 1450 N N . LEU A 1 205 ? -48.169 -58.400 -88.789 1.00 56.06 2187 LEU B N 1
ATOM 1451 C CA . LEU A 1 205 ? -46.900 -57.747 -88.475 1.00 53.11 2187 LEU B CA 1
ATOM 1452 C C . LEU A 1 205 ? -45.734 -58.708 -88.622 1.00 60.35 2187 LEU B C 1
ATOM 1453 O O . LEU A 1 205 ? -44.686 -58.346 -89.166 1.00 61.78 2187 LEU B O 1
ATOM 1458 N N . MET A 1 206 ? -45.905 -59.951 -88.163 1.00 59.29 2188 MET B N 1
ATOM 1459 C CA . MET A 1 206 ? -44.789 -60.889 -88.168 1.00 64.38 2188 MET B CA 1
ATOM 1460 C C . MET A 1 206 ? -44.378 -61.300 -89.572 1.00 68.73 2188 MET B C 1
ATOM 1461 O O . MET A 1 206 ? -43.265 -61.804 -89.755 1.00 73.49 2188 MET B O 1
ATOM 1466 N N . GLU A 1 207 ? -45.241 -61.090 -90.566 1.00 61.28 2189 GLU B N 1
ATOM 1467 C CA . GLU A 1 207 ? -44.862 -61.375 -91.938 1.00 65.58 2189 GLU B CA 1
ATOM 1468 C C . GLU A 1 207 ? -43.779 -60.434 -92.430 1.00 64.53 2189 GLU B C 1
ATOM 1469 O O . GLU A 1 207 ? -43.073 -60.767 -93.383 1.00 66.95 2189 GLU B O 1
ATOM 1475 N N . VAL A 1 208 ? -43.640 -59.276 -91.793 1.00 58.91 2190 VAL B N 1
ATOM 1476 C CA . VAL A 1 208 ? -42.551 -58.365 -92.084 1.00 55.67 2190 VAL B CA 1
ATOM 1477 C C . VAL A 1 208 ? -41.552 -58.311 -90.946 1.00 63.04 2190 VAL B C 1
ATOM 1478 O O . VAL A 1 208 ? -40.354 -58.103 -91.204 1.00 66.54 2190 VAL B O 1
ATOM 1482 N N . TYR A 1 209 ? -41.987 -58.474 -89.709 1.00 63.88 2191 TYR B N 1
ATOM 1483 C CA . TYR A 1 209 ? -41.148 -58.317 -88.531 1.00 61.06 2191 TYR B CA 1
ATOM 1484 C C . TYR A 1 209 ? -41.272 -59.603 -87.729 1.00 63.85 2191 TYR B C 1
ATOM 1485 O O . TYR A 1 209 ? -42.130 -59.712 -86.845 1.00 55.74 2191 TYR B O 1
ATOM 1494 N N . PRO A 1 210 ? -40.481 -60.629 -88.063 1.00 64.66 2192 PRO B N 1
ATOM 1495 C CA . PRO A 1 210 ? -40.652 -61.939 -87.421 1.00 56.89 2192 PRO B CA 1
ATOM 1496 C C . PRO A 1 210 ? -40.665 -61.861 -85.918 1.00 58.50 2192 PRO B C 1
ATOM 1497 O O . PRO A 1 210 ? -41.316 -62.685 -85.265 1.00 67.28 2192 PRO B O 1
ATOM 1501 N N . TYR A 1 211 ? -39.980 -60.876 -85.341 1.00 58.20 2193 TYR B N 1
ATOM 1502 C CA . TYR A 1 211 ? -39.933 -60.716 -83.904 1.00 63.85 2193 TYR B CA 1
ATOM 1503 C C . TYR A 1 211 ? -41.006 -59.783 -83.370 1.00 62.18 2193 TYR B C 1
ATOM 1504 O O . TYR A 1 211 ? -40.949 -59.410 -82.202 1.00 60.27 2193 TYR B O 1
ATOM 1513 N N . ALA A 1 212 ? -42.018 -59.432 -84.159 1.00 58.49 2194 ALA B N 1
ATOM 1514 C CA . ALA A 1 212 ? -43.071 -58.609 -83.574 1.00 60.64 2194 ALA B CA 1
ATOM 1515 C C . ALA A 1 212 ? -43.603 -59.231 -82.282 1.00 67.42 2194 ALA B C 1
ATOM 1516 O O . ALA A 1 212 ? -44.008 -58.500 -81.373 1.00 60.28 2194 ALA B O 1
ATOM 1518 N N . TRP A 1 213 ? -43.585 -60.567 -82.167 1.00 58.39 2195 TRP B N 1
ATOM 1519 C CA . TRP A 1 213 ? -44.144 -61.193 -80.982 1.00 60.00 2195 TRP B CA 1
ATOM 1520 C C . TRP A 1 213 ? -43.379 -60.805 -79.729 1.00 63.21 2195 TRP B C 1
ATOM 1521 O O . TRP A 1 213 ? -43.944 -60.872 -78.640 1.00 59.62 2195 TRP B O 1
ATOM 1532 N N . VAL A 1 214 ? -42.104 -60.427 -79.850 1.00 63.44 2196 VAL B N 1
ATOM 1533 C CA . VAL A 1 214 ? -41.325 -60.088 -78.667 1.00 65.12 2196 VAL B CA 1
ATOM 1534 C C . VAL A 1 214 ? -41.797 -58.780 -78.062 1.00 69.08 2196 VAL B C 1
ATOM 1535 O O . VAL A 1 214 ? -41.488 -58.469 -76.906 1.00 72.74 2196 VAL B O 1
ATOM 1539 N N . PHE A 1 215 ? -42.534 -58.003 -78.828 1.00 70.25 2197 PHE B N 1
ATOM 1540 C CA . PHE A 1 215 ? -43.070 -56.731 -78.401 1.00 70.59 2197 PHE B CA 1
ATOM 1541 C C . PHE A 1 215 ? -44.463 -56.912 -77.805 1.00 66.67 2197 PHE B C 1
ATOM 1542 O O . PHE A 1 215 ? -44.761 -56.374 -76.741 1.00 64.09 2197 PHE B O 1
ATOM 1550 N N . PHE A 1 216 ? -45.308 -57.700 -78.451 1.00 56.12 2198 PHE B N 1
ATOM 1551 C CA . PHE A 1 216 ? -46.719 -57.773 -78.083 1.00 65.20 2198 PHE B CA 1
ATOM 1552 C C . PHE A 1 216 ? -47.046 -58.832 -77.044 1.00 61.48 2198 PHE B C 1
ATOM 1553 O O . PHE A 1 216 ? -48.081 -58.717 -76.379 1.00 59.91 2198 PHE B O 1
ATOM 1561 N N . ILE A 1 217 ? -46.276 -59.911 -76.952 1.00 60.57 2199 ILE B N 1
ATOM 1562 C CA . ILE A 1 217 ? -46.587 -60.902 -75.931 1.00 79.13 2199 ILE B CA 1
ATOM 1563 C C . ILE A 1 217 ? -46.299 -60.221 -74.598 1.00 77.43 2199 ILE B C 1
ATOM 1564 O O . ILE A 1 217 ? -47.219 -60.062 -73.782 1.00 62.55 2199 ILE B O 1
ATOM 1569 N N . PRO A 1 218 ? -45.069 -59.757 -74.358 1.00 66.22 2200 PRO B N 1
ATOM 1570 C CA . PRO A 1 218 ? -44.799 -59.086 -73.078 1.00 66.17 2200 PRO B CA 1
ATOM 1571 C C . PRO A 1 218 ? -45.786 -57.979 -72.795 1.00 72.82 2200 PRO B C 1
ATOM 1572 O O . PRO A 1 218 ? -46.340 -57.922 -71.688 1.00 67.98 2200 PRO B O 1
ATOM 1576 N N . PHE A 1 219 ? -46.059 -57.123 -73.786 1.00 65.62 2201 PHE B N 1
ATOM 1577 C CA . PHE A 1 219 ? -47.113 -56.132 -73.624 1.00 65.28 2201 PHE B CA 1
ATOM 1578 C C . PHE A 1 219 ? -48.398 -56.779 -73.145 1.00 66.98 2201 PHE B C 1
ATOM 1579 O O . PHE A 1 219 ? -49.071 -56.256 -72.251 1.00 65.28 2201 PHE B O 1
ATOM 1587 N N . ILE A 1 220 ? -48.787 -57.895 -73.757 1.00 58.24 2202 ILE B N 1
ATOM 1588 C CA . ILE A 1 220 ? -50.028 -58.508 -73.316 1.00 55.42 2202 ILE B CA 1
ATOM 1589 C C . ILE A 1 220 ? -49.889 -59.022 -71.893 1.00 65.84 2202 ILE B C 1
ATOM 1590 O O . ILE A 1 220 ? -50.867 -59.042 -71.137 1.00 53.02 2202 ILE B O 1
ATOM 1595 N N . PHE A 1 221 ? -48.697 -59.484 -71.514 1.00 54.02 2203 PHE B N 1
ATOM 1596 C CA . PHE A 1 221 ? -48.526 -60.042 -70.187 1.00 65.09 2203 PHE B CA 1
ATOM 1597 C C . PHE A 1 221 ? -48.682 -58.948 -69.145 1.00 70.41 2203 PHE B C 1
ATOM 1598 O O . PHE A 1 221 ? -49.463 -59.082 -68.201 1.00 70.25 2203 PHE B O 1
ATOM 1606 N N . VAL A 1 222 ? -47.956 -57.841 -69.321 1.00 60.93 2204 VAL B N 1
ATOM 1607 C CA . VAL A 1 222 ? -48.041 -56.750 -68.364 1.00 67.42 2204 VAL B CA 1
ATOM 1608 C C . VAL A 1 222 ? -49.487 -56.330 -68.181 1.00 72.18 2204 VAL B C 1
ATOM 1609 O O . VAL A 1 222 ? -50.027 -56.305 -67.068 1.00 68.09 2204 VAL B O 1
ATOM 1613 N N . VAL A 1 223 ? -50.145 -56.023 -69.279 1.00 58.61 2205 VAL B N 1
ATOM 1614 C CA . VAL A 1 223 ? -51.424 -55.344 -69.173 1.00 67.20 2205 VAL B CA 1
ATOM 1615 C C . VAL A 1 223 ? -52.463 -56.245 -68.510 1.00 61.40 2205 VAL B C 1
ATOM 1616 O O . VAL A 1 223 ? -53.256 -55.788 -67.674 1.00 61.25 2205 VAL B O 1
ATOM 1620 N N A SER A 1 224 ? -52.444 -57.542 -68.833 0.50 54.16 2206 SER B N 1
ATOM 1621 N N B SER A 1 224 ? -52.501 -57.533 -68.870 0.50 54.14 2206 SER B N 1
ATOM 1622 C CA A SER A 1 224 ? -53.401 -58.470 -68.242 0.50 60.54 2206 SER B CA 1
ATOM 1623 C CA B SER A 1 224 ? -53.427 -58.436 -68.190 0.50 60.73 2206 SER B CA 1
ATOM 1624 C C A SER A 1 224 ? -53.046 -58.772 -66.784 0.50 66.15 2206 SER B C 1
ATOM 1625 C C B SER A 1 224 ? -53.040 -58.594 -66.725 0.50 65.97 2206 SER B C 1
ATOM 1626 O O A SER A 1 224 ? -53.932 -58.971 -65.946 0.50 56.86 2206 SER B O 1
ATOM 1627 O O B SER A 1 224 ? -53.888 -58.525 -65.828 0.50 60.69 2206 SER B O 1
ATOM 1632 N N . PHE A 1 225 ? -51.751 -58.797 -66.470 1.00 54.34 2207 PHE B N 1
ATOM 1633 C CA . PHE A 1 225 ? -51.304 -59.020 -65.117 1.00 61.07 2207 PHE B CA 1
ATOM 1634 C C . PHE A 1 225 ? -51.644 -57.828 -64.234 1.00 74.09 2207 PHE B C 1
ATOM 1635 O O . PHE A 1 225 ? -52.079 -57.998 -63.090 1.00 74.42 2207 PHE B O 1
ATOM 1643 N N . VAL A 1 226 ? -51.479 -56.615 -64.765 1.00 71.20 2208 VAL B N 1
ATOM 1644 C CA . VAL A 1 226 ? -51.832 -55.413 -64.021 1.00 65.73 2208 VAL B CA 1
ATOM 1645 C C . VAL A 1 226 ? -53.334 -55.353 -63.787 1.00 67.22 2208 VAL B C 1
ATOM 1646 O O . VAL A 1 226 ? -53.792 -55.001 -62.696 1.00 72.96 2208 VAL B O 1
ATOM 1650 N N . MET A 1 227 ? -54.127 -55.716 -64.789 1.00 62.11 2209 MET B N 1
ATOM 1651 C CA . MET A 1 227 ? -55.574 -55.679 -64.603 1.00 69.35 2209 MET B CA 1
ATOM 1652 C C . MET A 1 227 ? -56.004 -56.639 -63.502 1.00 74.59 2209 MET B C 1
ATOM 1653 O O . MET A 1 227 ? -56.798 -56.284 -62.626 1.00 72.37 2209 MET B O 1
ATOM 1658 N N . ILE A 1 228 ? -55.489 -57.866 -63.533 1.00 74.55 2210 ILE B N 1
ATOM 1659 C CA . ILE A 1 228 ? -55.897 -58.858 -62.547 1.00 74.54 2210 ILE B CA 1
ATOM 1660 C C . ILE A 1 228 ? -55.443 -58.443 -61.154 1.00 68.85 2210 ILE B C 1
ATOM 1661 O O . ILE A 1 228 ? -56.217 -58.487 -60.196 1.00 63.80 2210 ILE B O 1
ATOM 1666 N N . ASN A 1 229 ? -54.190 -58.006 -61.037 1.00 61.14 2211 ASN B N 1
ATOM 1667 C CA . ASN A 1 229 ? -53.656 -57.581 -59.763 1.00 69.31 2211 ASN B CA 1
ATOM 1668 C C . ASN A 1 229 ? -54.420 -56.390 -59.217 1.00 84.69 2211 ASN B C 1
ATOM 1669 O O . ASN A 1 229 ? -54.573 -56.256 -57.998 1.00 88.10 2211 ASN B O 1
ATOM 1674 N N . LEU A 1 230 ? -54.925 -55.531 -60.099 1.00 81.90 2212 LEU B N 1
ATOM 1675 C CA . LEU A 1 230 ? -55.740 -54.415 -59.643 1.00 68.98 2212 LEU B CA 1
ATOM 1676 C C . LEU A 1 230 ? -57.031 -54.910 -58.998 1.00 78.68 2212 LEU B C 1
ATOM 1677 O O . LEU A 1 230 ? -57.434 -54.423 -57.935 1.00 85.18 2212 LEU B O 1
ATOM 1682 N N . VAL A 1 231 ? -57.683 -55.892 -59.617 1.00 70.15 2213 VAL B N 1
ATOM 1683 C CA . VAL A 1 231 ? -58.871 -56.485 -59.013 1.00 71.97 2213 VAL B CA 1
ATOM 1684 C C . VAL A 1 231 ? -58.516 -57.193 -57.708 1.00 76.89 2213 VAL B C 1
ATOM 1685 O O . VAL A 1 231 ? -59.252 -57.104 -56.717 1.00 82.62 2213 VAL B O 1
ATOM 1689 N N . VAL A 1 232 ? -57.399 -57.927 -57.693 1.00 66.69 2214 VAL B N 1
ATOM 1690 C CA . VAL A 1 232 ? -57.039 -58.702 -56.514 1.00 72.46 2214 VAL B CA 1
ATOM 1691 C C . VAL A 1 232 ? -56.772 -57.777 -55.341 1.00 84.26 2214 VAL B C 1
ATOM 1692 O O . VAL A 1 232 ? -57.226 -58.024 -54.221 1.00 89.17 2214 VAL B O 1
ATOM 1696 N N . ALA A 1 233 ? -56.039 -56.692 -55.587 1.00 84.41 2215 ALA B N 1
ATOM 1697 C CA . ALA A 1 233 ? -55.653 -55.786 -54.519 1.00 86.37 2215 ALA B CA 1
ATOM 1698 C C . ALA A 1 233 ? -56.847 -55.006 -53.978 1.00 91.80 2215 ALA B C 1
ATOM 1699 O O . ALA A 1 233 ? -56.823 -54.569 -52.818 1.00 84.54 2215 ALA B O 1
ATOM 1701 N N . ILE A 1 234 ? -57.886 -54.806 -54.795 1.00 83.08 2216 ILE B N 1
ATOM 1702 C CA . I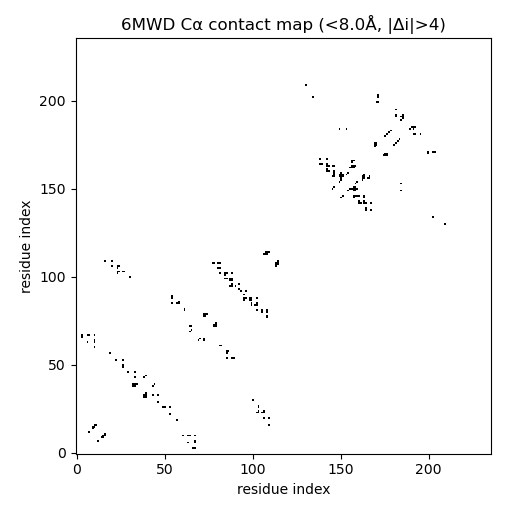LE A 1 234 ? -59.103 -54.179 -54.291 1.00 89.15 2216 ILE B CA 1
ATOM 1703 C C . ILE A 1 234 ? -59.795 -55.102 -53.302 1.00 85.13 2216 ILE B C 1
ATOM 1704 O O . ILE A 1 234 ? -60.095 -54.715 -52.166 1.00 96.56 2216 ILE B O 1
ATOM 1709 N N . ILE A 1 235 ? -60.059 -56.340 -53.720 1.00 85.27 2217 ILE B N 1
ATOM 1710 C CA . ILE A 1 235 ? -60.737 -57.280 -52.833 1.00 86.14 2217 ILE B CA 1
ATOM 1711 C C . ILE A 1 235 ? -59.948 -57.454 -51.543 1.00 88.92 2217 ILE B C 1
ATOM 1712 O O . ILE A 1 235 ? -60.498 -57.350 -50.440 1.00 91.11 2217 ILE B O 1
ATOM 1717 N N . VAL A 1 236 ? -58.646 -57.709 -51.657 1.00 82.33 2218 VAL B N 1
ATOM 1718 C CA . VAL A 1 236 ? -57.902 -58.132 -50.483 1.00 89.67 2218 VAL B CA 1
ATOM 1719 C C . VAL A 1 236 ? -57.641 -56.960 -49.544 1.00 101.36 2218 VAL B C 1
ATOM 1720 O O . VAL A 1 236 ? -57.726 -57.115 -48.320 1.00 101.85 2218 VAL B O 1
ATOM 1724 N N . ASP A 1 237 ? -57.331 -55.771 -50.082 1.00 89.89 2219 ASP B N 1
ATOM 1725 C CA . ASP A 1 237 ? -57.187 -54.623 -49.187 1.00 88.09 2219 ASP B CA 1
ATOM 1726 C C . ASP A 1 237 ? -58.527 -54.216 -48.591 1.00 97.98 2219 ASP B C 1
ATOM 1727 O O . ASP A 1 237 ? -58.568 -53.685 -47.473 1.00 104.42 2219 ASP B O 1
ATOM 1732 N N . ALA A 1 238 ? -59.630 -54.455 -49.307 1.00 87.07 2220 ALA B N 1
ATOM 1733 C CA . ALA A 1 238 ? -60.938 -54.250 -48.699 1.00 90.70 2220 ALA B CA 1
ATOM 1734 C C . ALA A 1 238 ? -61.096 -55.141 -47.470 1.00 95.75 2220 ALA B C 1
ATOM 1735 O O . ALA A 1 238 ? -61.364 -54.660 -46.365 1.00 96.26 2220 ALA B O 1
ATOM 1737 N N . MET A 1 239 ? -60.892 -56.448 -47.641 1.00 97.50 2221 MET B N 1
ATOM 1738 C CA . MET A 1 239 ? -61.086 -57.382 -46.539 1.00 99.21 2221 MET B CA 1
ATOM 1739 C C . MET A 1 239 ? -60.132 -57.101 -45.385 1.00 98.25 2221 MET B C 1
ATOM 1740 O O . MET A 1 239 ? -60.480 -57.330 -44.218 1.00 97.15 2221 MET B O 1
ATOM 1745 N N . ALA A 1 240 ? -58.917 -56.637 -45.692 1.00 93.90 2222 ALA B N 1
ATOM 1746 C CA . ALA A 1 240 ? -57.979 -56.294 -44.636 1.00 102.87 2222 ALA B CA 1
ATOM 1747 C C . ALA A 1 240 ? -58.537 -55.180 -43.763 1.00 110.51 2222 ALA B C 1
ATOM 1748 O O . ALA A 1 240 ? -58.419 -55.223 -42.527 1.00 120.10 2222 ALA B O 1
ATOM 1750 N N . ILE A 1 241 ? -59.174 -54.186 -44.386 1.00 107.19 2223 ILE B N 1
ATOM 1751 C CA . ILE A 1 241 ? -59.833 -53.128 -43.626 1.00 115.23 2223 ILE B CA 1
ATOM 1752 C C . ILE A 1 241 ? -61.004 -53.695 -42.831 1.00 120.71 2223 ILE B C 1
ATOM 1753 O O . ILE A 1 241 ? -61.161 -53.404 -41.640 1.00 132.61 2223 ILE B O 1
ATOM 1758 N N . LEU A 1 242 ? -61.841 -54.521 -43.469 1.00 122.23 2224 LEU B N 1
ATOM 1759 C CA . LEU A 1 242 ? -62.895 -55.194 -42.713 1.00 120.75 2224 LEU B CA 1
ATOM 1760 C C . LEU A 1 242 ? -62.313 -55.981 -41.543 1.00 124.65 2224 LEU B C 1
ATOM 1761 O O . LEU A 1 242 ? -62.935 -56.062 -40.472 1.00 113.34 2224 LEU B O 1
ATOM 1766 N N . ASN A 1 243 ? -61.165 -56.589 -41.757 1.00 111.80 2225 ASN B N 1
ATOM 1767 C CA . ASN A 1 243 ? -60.541 -57.310 -40.691 1.00 116.95 2225 ASN B CA 1
ATOM 1768 C C . ASN A 1 243 ? -60.064 -56.392 -39.600 1.00 117.44 2225 ASN B C 1
ATOM 1769 O O . ASN A 1 243 ? -60.156 -56.718 -38.445 1.00 125.04 2225 ASN B O 1
ATOM 1774 N N . GLN A 1 244 ? -59.512 -55.255 -39.972 1.00 120.63 2226 GLN B N 1
ATOM 1775 C CA . GLN A 1 244 ? -59.027 -54.324 -38.976 1.00 124.64 2226 GLN B CA 1
ATOM 1776 C C . GLN A 1 244 ? -60.134 -53.749 -38.105 1.00 129.86 2226 GLN B C 1
ATOM 1777 O O . GLN A 1 244 ? -60.008 -53.688 -36.894 1.00 131.62 2226 GLN B O 1
ATOM 1779 N N . LYS A 1 245 ? -61.246 -53.377 -38.718 1.00 120.53 2227 LYS B N 1
ATOM 1780 C CA . LYS A 1 245 ? -62.363 -52.802 -37.992 1.00 136.64 2227 LYS B CA 1
ATOM 1781 C C . LYS A 1 245 ? -62.928 -53.805 -37.014 1.00 145.84 2227 LYS B C 1
ATOM 1782 O O . LYS A 1 245 ? -63.250 -53.478 -35.888 1.00 157.08 2227 LYS B O 1
ATOM 1784 N N . GLU A 1 246 ? -63.028 -55.046 -37.451 1.00 147.29 2228 GLU B N 1
ATOM 1785 C CA . GLU A 1 246 ? -63.521 -56.115 -36.632 1.00 148.89 2228 GLU B CA 1
ATOM 1786 C C . GLU A 1 246 ? -62.603 -56.325 -35.457 1.00 148.80 2228 GLU B C 1
ATOM 1787 O O . GLU A 1 246 ? -63.038 -56.457 -34.342 1.00 134.57 2228 GLU B O 1
ATOM 1793 N N . GLU A 1 247 ? -61.316 -56.285 -35.714 1.00 136.64 2229 GLU B N 1
ATOM 1794 C CA . GLU A 1 247 ? -60.335 -56.511 -34.697 1.00 132.91 2229 GLU B CA 1
ATOM 1795 C C . GLU A 1 247 ? -60.477 -55.489 -33.602 1.00 142.82 2229 GLU B C 1
ATOM 1796 O O . GLU A 1 247 ? -60.489 -55.821 -32.434 1.00 145.58 2229 GLU B O 1
ATOM 1802 N N . GLN A 1 248 ? -60.578 -54.234 -33.991 1.00 141.20 2230 GLN B N 1
ATOM 1803 C CA . GLN A 1 248 ? -60.714 -53.195 -33.009 1.00 157.56 2230 GLN B CA 1
ATOM 1804 C C . GLN A 1 248 ? -61.969 -53.419 -32.189 1.00 160.84 2230 GLN B C 1
ATOM 1805 O O . GLN A 1 248 ? -61.949 -53.261 -30.979 1.00 151.07 2230 GLN B O 1
ATOM 1807 N N . HIS A 1 249 ? -63.057 -53.804 -32.834 1.00 144.37 2231 HIS B N 1
ATOM 1808 C CA . HIS A 1 249 ? -64.283 -54.004 -32.100 1.00 172.87 2231 HIS B CA 1
ATOM 1809 C C . HIS A 1 249 ? -64.104 -55.099 -31.084 1.00 169.21 2231 HIS B C 1
ATOM 1810 O O . HIS A 1 249 ? -64.461 -54.947 -29.936 1.00 168.98 2231 HIS B O 1
ATOM 1817 N N . ILE A 1 250 ? -63.508 -56.195 -31.501 1.00 157.35 2232 ILE B N 1
ATOM 1818 C CA . ILE A 1 250 ? -63.306 -57.292 -30.600 1.00 156.83 2232 ILE B CA 1
ATOM 1819 C C . ILE A 1 250 ? -62.353 -56.927 -29.502 1.00 165.37 2232 ILE B C 1
ATOM 1820 O O . ILE A 1 250 ? -62.557 -57.283 -28.369 1.00 163.14 2232 ILE B O 1
ATOM 1825 N N . ILE A 1 251 ? -61.309 -56.198 -29.833 1.00 166.95 2233 ILE B N 1
ATOM 1826 C CA . ILE A 1 251 ? -60.335 -55.823 -28.827 1.00 166.04 2233 ILE B CA 1
ATOM 1827 C C . ILE A 1 251 ? -60.945 -54.945 -27.736 1.00 171.17 2233 ILE B C 1
ATOM 1828 O O . ILE A 1 251 ? -60.612 -55.087 -26.569 1.00 190.96 2233 ILE B O 1
ATOM 1830 N N . ASP A 1 252 ? -61.842 -54.043 -28.106 1.00 173.23 2234 ASP B N 1
ATOM 1831 C CA . ASP A 1 252 ? -62.430 -53.172 -27.118 1.00 166.99 2234 ASP B CA 1
ATOM 1832 C C . ASP A 1 252 ? -63.168 -53.953 -26.079 1.00 185.34 2234 ASP B C 1
ATOM 1833 O O . ASP A 1 252 ? -63.001 -53.718 -24.892 1.00 195.40 2234 ASP B O 1
ATOM 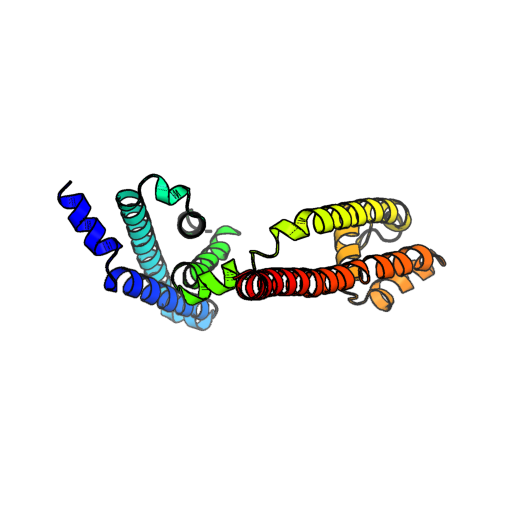1838 N N . GLU A 1 253 ? -63.956 -54.925 -26.510 1.00 178.66 2235 GLU B N 1
ATOM 1839 C CA . GLU A 1 253 ? -64.704 -55.705 -25.549 1.00 186.02 2235 GLU B CA 1
ATOM 1840 C C . GLU A 1 253 ? -63.744 -56.448 -24.659 1.00 183.14 2235 GLU B C 1
ATOM 1841 O O . GLU A 1 253 ? -63.873 -56.411 -23.454 1.00 188.78 2235 GLU B O 1
ATOM 1847 N N . VAL A 1 254 ? -62.704 -57.038 -25.231 1.00 172.23 2236 VAL B N 1
ATOM 1848 C CA . VAL A 1 254 ? -61.728 -57.740 -24.422 1.00 177.75 2236 VAL B CA 1
ATOM 1849 C C . VAL A 1 254 ? -61.056 -56.759 -23.467 1.00 194.09 2236 VAL B C 1
ATOM 1850 O O . VAL A 1 254 ? -60.866 -57.066 -22.299 1.00 189.88 2236 VAL B O 1
ATOM 1852 N N . GLN A 1 255 ? -60.729 -55.561 -23.952 1.00 197.36 2237 GLN B N 1
ATOM 1853 C CA . GLN A 1 255 ? -60.139 -54.532 -23.124 1.00 197.59 2237 GLN B CA 1
ATOM 1854 C C . GLN A 1 255 ? -61.113 -54.147 -22.028 1.00 194.56 2237 GLN B C 1
ATOM 1855 O O . GLN A 1 255 ? -60.722 -53.969 -20.887 1.00 193.04 2237 GLN B O 1
ATOM 1861 N N . SER A 1 256 ? -62.384 -54.019 -22.383 1.00 189.75 2238 SER B N 1
ATOM 1862 C CA . SER A 1 256 ? -63.412 -53.691 -21.428 1.00 198.90 2238 SER B CA 1
ATOM 1863 C C . SER A 1 256 ? -63.730 -54.926 -20.601 1.00 204.77 2238 SER B C 1
ATOM 1864 O O . SER A 1 256 ? -64.813 -55.499 -20.712 1.00 207.17 2238 SER B O 1
#

Sequence (236 aa):
SHMYLRITNIVESSFFTKFIIYLIVLNGITMGLETSKTFMQSFGVYTTLFNQIVITIFTIEIILRIYVHRISFFKDPWSLFDFFVVAISLVPTEILRVLRVLRLFRLVTAVPQMRKIVSALLISVVIPGMLSVIALMTLFFYIFAIMATQLFGERFPEWFGTLGESFYTLFQVMTLESWSMGIVRPLMEVYPYAWVFFIPFIFVVSSFVMINLVVAIIVDAMAILNQKEEQHIIDEVQS

Secondary structure (DSSP, 8-state):
-HHHHHHHHHHHSHHHHHHHHHHHHHHHHHHHHTT-HHHHHHHHHHHHHHHHHHHHHHHHHHHHHHHHHTHHHHT-HHHHHHHHHHHHTTS---HHHHHGGGGGGHHHHH-HHHHHHHHHHHHTHHHHHHHHHHHHHHHHHHHHHHHHHHTTT-HHHHSSHHHHHHHHHHHHTTTTIIIIIIHHHHHH-TTHHHHHHHHHHHHHHHHHHHHHHHHHHHHHHHHHHHHHHHHHHHH-

Foldseek 3Di:
DVVLVVLLCLLVPPVNLVVLLVLLVVLLVLVVQVVDPVSCVVCVVVSVVSLVVNLVVLVVSLVSVCSNCPPVQVVDVLSVQSVVLSVLVVPPDPVSVVSVSVNSCNNLSSDVVSVVVVCVVCVLVVVCVVVVVVVVVVLQVLLVVQCVVPCVPVVCQRVDSVSVSVNLVCVQVVPCVCVNPQVVVCVPVVCSCVSSVVSNVVSVVSVVVSVVCVVVVVVVVVVVVVVVVVVVVVVD

Solvent-accessible surface area: 15012 Å² total; per-residue (Å²): 122,156,67,89,103,49,52,24,101,101,8,107,35,102,73,30,60,57,93,5,42,124,9,3,65,50,0,21,100,15,30,45,83,48,118,43,86,113,40,51,96,77,114,11,89,68,9,84,55,53,23,54,96,0,20,76,50,1,33,89,5,10,97,47,28,42,54,13,76,59,138,69,2,86,83,41,95,46,9,50,67,5,67,117,4,6,38,41,8,97,63,116,143,110,68,69,49,105,67,49,63,55,7,48,110,4,63,37,7,18,30,87,108,81,89,61,96,45,50,62,121,94,75,64,80,88,65,44,101,82,43,73,59,104,18,74,100,37,16,99,77,38,0,55,92,0,32,145,87,6,6,160,149,33,78,139,62,0,32,68,65,44,68,0,63,155,4,0,110,34,0,31,70,95,96,58,64,24,148,24,7,2,135,34,0,56,152,53,65,89,162,2,122,73,22,0,58,60,0,22,141,57,1,37,129,25,85,108,63,30,85,75,46,69,83,85,88,45,101,57,123,120,100,55,50,101,120,53,125,112,45,75,124,90,153,113